Protein AF-A0A2W7ABC7-F1 (afdb_monomer)

Solvent-accessible surface area (backbone atoms only — not comparable to full-atom values): 18898 Å² total; per-residue (Å²): 132,84,86,50,67,70,42,69,47,94,87,41,34,32,31,62,40,78,74,48,69,61,89,60,32,37,36,26,38,24,32,32,66,91,74,76,40,72,28,29,39,36,32,62,70,48,78,88,37,53,78,48,50,56,57,18,50,60,49,36,52,61,34,86,45,89,26,33,50,41,53,74,50,75,50,76,56,92,93,45,55,38,40,33,28,57,53,72,94,45,45,30,42,37,70,57,43,56,64,31,30,63,37,42,52,50,33,60,35,45,54,52,47,26,47,48,22,47,25,49,25,50,25,49,73,56,76,40,58,43,76,66,55,46,47,78,36,27,37,34,28,67,61,90,36,50,74,43,52,27,40,47,74,51,33,54,42,69,50,56,66,55,80,32,69,86,37,82,75,37,42,50,84,78,60,86,48,68,60,57,40,71,41,32,38,27,55,30,58,54,39,36,59,32,38,85,77,47,52,67,47,38,44,36,21,10,53,25,27,46,41,42,21,43,47,53,50,43,49,54,43,36,64,36,71,50,9,47,60,40,54,73,36,90,75,56,72,78,56,77,81,48,70,64,42,80,77,29,78,91,47,27,68,61,33,49,56,51,48,53,52,32,53,47,28,65,45,88,54,57,85,74,26,59,51,36,58,51,45,22,54,56,40,67,71,50,95,53,66,86,68,64,46,44,62,31,33,26,73,41,65,43,92,87,62,61,32,36,34,31,34,35,88,87,66,50,66,30,34,33,46,54,75,33,44,41,66,63,82,78,49,73,73,34,42,31,40,28,22,79,41,91,50,80,99,40,31,34,38,47,55,34,31,43,45,49,128

Nearest PDB structures (foldseek):
  3r8m-assembly1_A  TM=7.197E-01  e=1.106E-14  Homo sapiens
  3lfn-assembly1_A  TM=7.054E-01  e=9.340E-15  Homo sapiens
  5dh3-assembly1_B  TM=7.749E-01  e=5.357E-13  Homo sapiens
  2iw9-assembly2_A  TM=6.958E-01  e=2.438E-13  Homo sapiens
  5tkd-assembly3_B  TM=7.807E-01  e=1.321E-11  Homo sapiens

Mean predicted aligned error: 5.6 Å

Radius of gyration: 21.62 Å; Cα contacts (8 Å, |Δi|>4): 744; chains: 1; bounding box: 52×48×58 Å

Sequence (357 aa):
MILKANDVIAGKYRISEFIGQGGMQQVYKSEHILLGKEVAIKTPINPSALKRFKSTAVASARVNHPNVAKTLDYCEIGNLSILVEELIAGPDLKQGLLAHAGALDPSLVAKILHHLAKGVAASHQADVVHRDLKPNNVMITGGYSVDEIKITDFGIAKLVEDEMSDAEDGDLSRSTSSTVIGAWPYMAPEMILKYRDAGKPADVWSLAAMAYELMSGNKPFGPGPTALAAVLRSPIPVPPRPAQLHCKPQFEPLGDELYNLICSCLLADPSARPTAAQLAKYCESLCYSVSSRFNGQCNYIHPRGAMGQITTVKGDRIFFNMDSVYGDRPVVGSSVCFSAFPGQPLPRAHPVLVLRP

pLDDT: mean 89.89, std 11.11, range [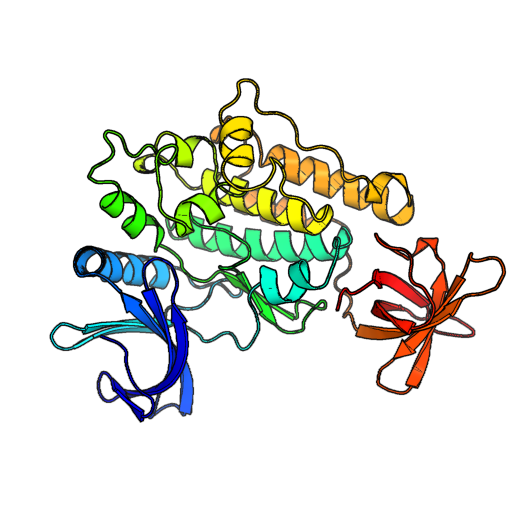46.38, 98.75]

Structure (mmCIF, N/CA/C/O backbone):
data_AF-A0A2W7ABC7-F1
#
_entry.id   AF-A0A2W7ABC7-F1
#
loop_
_atom_site.group_PDB
_atom_site.id
_atom_site.type_symbol
_atom_site.label_atom_id
_atom_site.label_alt_id
_atom_site.label_comp_id
_atom_site.label_asym_id
_atom_site.label_entity_id
_atom_site.label_seq_id
_atom_site.pdbx_PDB_ins_code
_atom_site.Cartn_x
_atom_site.Cartn_y
_atom_site.Cartn_z
_atom_site.occupancy
_atom_site.B_iso_or_equiv
_atom_site.auth_seq_id
_atom_site.auth_comp_id
_atom_site.auth_asym_id
_atom_site.auth_atom_id
_atom_site.pdbx_PDB_model_num
ATOM 1 N N . MET A 1 1 ? -1.162 5.996 28.969 1.00 67.31 1 MET A N 1
ATOM 2 C CA . MET A 1 1 ? -0.559 4.914 29.783 1.00 67.31 1 MET A CA 1
ATOM 3 C C . MET A 1 1 ? 0.065 3.934 28.811 1.00 67.31 1 MET A C 1
ATOM 5 O O . MET A 1 1 ? -0.637 3.555 27.890 1.00 67.31 1 MET A O 1
ATOM 9 N N . ILE A 1 2 ? 1.343 3.577 28.963 1.00 79.94 2 ILE A N 1
ATOM 10 C CA . ILE A 1 2 ? 2.000 2.600 28.077 1.00 79.94 2 ILE A CA 1
ATOM 11 C C . ILE A 1 2 ? 1.854 1.214 28.709 1.00 79.94 2 ILE A C 1
ATOM 13 O O . ILE A 1 2 ? 2.270 1.034 29.856 1.00 79.94 2 ILE A O 1
ATOM 17 N N . LEU A 1 3 ? 1.266 0.266 27.977 1.00 87.88 3 LEU A N 1
ATOM 18 C CA . LEU A 1 3 ? 1.184 -1.136 28.396 1.00 87.88 3 LEU A CA 1
ATOM 19 C C . LEU A 1 3 ? 2.568 -1.797 28.324 1.00 87.88 3 LEU A C 1
ATOM 21 O O . LEU A 1 3 ? 3.350 -1.513 27.413 1.00 87.88 3 LEU A O 1
ATOM 25 N N . LYS A 1 4 ? 2.884 -2.661 29.287 1.00 91.12 4 LYS A N 1
ATOM 26 C CA . LYS A 1 4 ? 4.180 -3.339 29.403 1.00 91.12 4 LYS A CA 1
ATOM 27 C C . LYS A 1 4 ? 4.080 -4.795 28.964 1.00 91.12 4 LYS A C 1
ATOM 29 O O . LYS A 1 4 ? 3.019 -5.409 29.023 1.00 91.12 4 LYS A O 1
ATOM 34 N N . ALA A 1 5 ? 5.212 -5.360 28.550 1.00 92.06 5 ALA A N 1
ATOM 35 C CA . ALA A 1 5 ? 5.304 -6.785 28.254 1.00 92.06 5 ALA A CA 1
ATOM 36 C C . ALA A 1 5 ? 4.838 -7.623 29.459 1.00 92.06 5 ALA A C 1
ATOM 38 O O . ALA A 1 5 ? 5.190 -7.326 30.601 1.00 92.06 5 ALA A O 1
ATOM 39 N N . ASN A 1 6 ? 4.078 -8.679 29.174 1.00 93.31 6 ASN A N 1
ATOM 40 C CA . ASN A 1 6 ? 3.383 -9.562 30.115 1.00 93.31 6 ASN A CA 1
ATOM 41 C C . ASN A 1 6 ? 2.154 -8.981 30.831 1.00 93.31 6 ASN A C 1
ATOM 43 O O . ASN A 1 6 ? 1.510 -9.728 31.571 1.00 93.31 6 ASN A O 1
ATOM 47 N N . ASP A 1 7 ? 1.763 -7.725 30.582 1.00 93.50 7 ASP A N 1
ATOM 48 C CA . ASP A 1 7 ? 0.463 -7.230 31.046 1.00 93.50 7 ASP A CA 1
ATOM 49 C C . ASP A 1 7 ? -0.659 -8.089 30.443 1.00 93.50 7 ASP A C 1
ATOM 51 O O . ASP A 1 7 ? -0.651 -8.395 29.245 1.00 93.50 7 ASP A O 1
ATOM 55 N N . VAL A 1 8 ? -1.632 -8.484 31.271 1.00 93.44 8 VAL A N 1
ATOM 56 C CA . VAL A 1 8 ? -2.802 -9.256 30.832 1.00 93.44 8 VAL A CA 1
ATOM 57 C C . VAL A 1 8 ? -4.033 -8.361 30.819 1.00 93.44 8 VAL A C 1
ATOM 59 O O . VAL A 1 8 ? -4.488 -7.875 31.853 1.00 93.44 8 VAL A O 1
ATOM 62 N N . ILE A 1 9 ? -4.597 -8.178 29.632 1.00 91.38 9 ILE A N 1
ATOM 63 C CA . ILE A 1 9 ? -5.708 -7.276 29.348 1.00 91.38 9 ILE A CA 1
ATOM 64 C C . ILE A 1 9 ? -6.978 -8.100 29.094 1.00 91.38 9 ILE A C 1
ATOM 66 O O . ILE A 1 9 ? -6.947 -9.131 28.414 1.00 91.38 9 ILE A O 1
ATOM 70 N N . ALA A 1 10 ? -8.099 -7.681 29.693 1.00 88.81 10 ALA A N 1
ATOM 71 C CA . ALA A 1 10 ? -9.394 -8.383 29.672 1.00 88.81 10 ALA A CA 1
ATOM 72 C C . ALA A 1 10 ? -9.329 -9.866 30.106 1.00 88.81 10 ALA A C 1
ATOM 74 O O . ALA A 1 10 ? -10.207 -10.650 29.752 1.00 88.81 10 ALA A O 1
ATOM 75 N N . GLY A 1 11 ? -8.276 -10.280 30.823 1.00 90.81 11 GLY A N 1
ATOM 76 C CA . GLY A 1 11 ? -8.034 -11.686 31.174 1.00 90.81 11 GLY A CA 1
ATOM 77 C C . GLY A 1 11 ? -7.750 -12.610 29.979 1.00 90.81 11 GLY A C 1
ATOM 78 O O . GLY A 1 11 ? -7.688 -13.822 30.163 1.00 90.81 11 GLY A O 1
ATOM 79 N N . LYS A 1 12 ? -7.599 -12.070 28.762 1.00 94.56 12 LYS A N 1
ATOM 80 C CA . LYS A 1 12 ? -7.506 -12.849 27.513 1.00 94.56 12 LYS A CA 1
ATOM 81 C C . LYS A 1 12 ? -6.269 -12.536 26.688 1.00 94.56 12 LYS A C 1
ATOM 83 O O . LYS A 1 12 ? -5.803 -13.415 25.972 1.00 94.56 12 LYS A O 1
ATOM 88 N N . TYR A 1 13 ? -5.749 -11.315 26.776 1.00 96.31 13 TYR A N 1
ATOM 89 C CA . TYR A 1 13 ? -4.685 -10.843 25.900 1.00 96.31 13 TYR A CA 1
ATOM 90 C 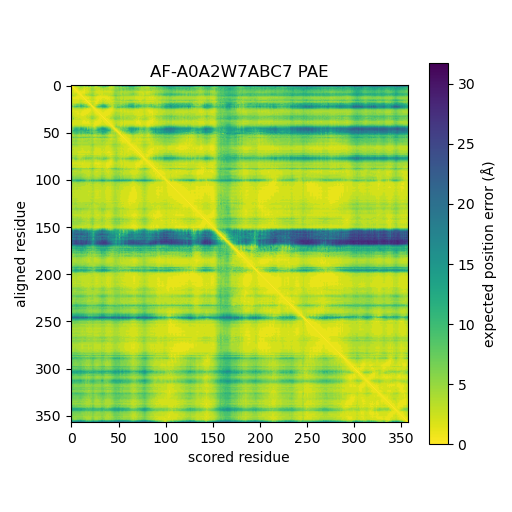C . TYR A 1 13 ? -3.429 -10.531 26.697 1.00 96.31 13 TYR A C 1
ATOM 92 O O . TYR A 1 13 ? -3.469 -9.689 27.588 1.00 96.31 13 TYR A O 1
ATOM 100 N N . ARG A 1 14 ? -2.318 -11.190 26.377 1.00 96.88 14 ARG A N 1
ATOM 101 C CA . ARG A 1 14 ? -1.010 -10.899 26.969 1.00 96.88 14 ARG A CA 1
ATOM 102 C C . ARG A 1 14 ? -0.224 -9.992 26.033 1.00 96.88 14 ARG A C 1
ATOM 104 O O . ARG A 1 14 ? -0.028 -10.352 24.875 1.00 96.88 14 ARG A O 1
ATOM 111 N N . ILE A 1 15 ? 0.246 -8.849 26.524 1.00 97.00 15 ILE A N 1
ATOM 112 C CA . ILE A 1 15 ? 1.119 -7.963 25.747 1.00 97.00 15 ILE A CA 1
ATOM 113 C C . ILE A 1 15 ? 2.479 -8.635 25.560 1.00 97.00 15 ILE A C 1
ATOM 115 O O . ILE A 1 15 ? 3.131 -9.007 26.536 1.00 97.00 15 ILE A O 1
ATOM 119 N N . SER A 1 16 ? 2.914 -8.774 24.311 1.00 96.00 16 SER A N 1
ATOM 120 C CA . SER A 1 16 ? 4.228 -9.319 23.963 1.00 96.00 16 SER A CA 1
ATOM 121 C C . SER A 1 16 ? 5.257 -8.195 23.882 1.00 96.00 16 SER A C 1
ATOM 123 O O . SER A 1 16 ? 6.251 -8.206 24.602 1.00 96.00 16 SER A O 1
ATOM 125 N N . GLU A 1 17 ? 4.991 -7.191 23.047 1.00 94.62 17 GLU A N 1
ATOM 126 C CA . GLU A 1 17 ? 5.884 -6.054 22.824 1.00 94.62 17 GLU A CA 1
ATOM 127 C C . GLU A 1 17 ? 5.123 -4.838 22.284 1.00 94.62 17 GLU A C 1
ATOM 129 O O . GLU A 1 17 ? 4.014 -4.942 21.754 1.00 94.62 17 GLU A O 1
ATOM 134 N N . PHE A 1 18 ? 5.734 -3.666 22.421 1.00 93.44 18 PHE A N 1
ATOM 135 C CA . PHE A 1 18 ? 5.258 -2.435 21.804 1.00 93.44 18 PHE A CA 1
ATOM 136 C C . PHE A 1 18 ? 5.766 -2.357 20.360 1.00 93.44 18 PHE A C 1
ATOM 138 O O . PHE A 1 18 ? 6.972 -2.406 20.139 1.00 93.44 18 PHE A O 1
ATOM 145 N N . ILE A 1 19 ? 4.856 -2.223 19.391 1.00 88.75 19 ILE A N 1
ATOM 146 C CA . ILE A 1 19 ? 5.198 -2.127 17.961 1.00 88.75 19 ILE A CA 1
ATOM 147 C C . ILE A 1 19 ? 5.498 -0.675 17.591 1.00 88.75 19 ILE A C 1
ATOM 149 O O . ILE A 1 19 ? 6.453 -0.389 16.872 1.00 88.75 19 ILE A O 1
ATOM 153 N N . GLY A 1 20 ? 4.672 0.259 18.061 1.00 84.00 20 GLY A N 1
ATOM 154 C CA . GLY A 1 20 ? 4.830 1.657 17.696 1.00 84.00 20 GLY A CA 1
ATOM 155 C C . GLY A 1 20 ? 3.683 2.546 18.146 1.00 84.00 20 GLY A C 1
ATOM 156 O O . GLY A 1 20 ? 2.655 2.095 18.648 1.00 84.00 20 GLY A O 1
ATOM 157 N N . GLN A 1 21 ? 3.875 3.845 17.951 1.00 80.88 21 GLN A N 1
ATOM 158 C CA . GLN A 1 21 ? 2.891 4.877 18.244 1.00 80.88 21 GLN A CA 1
ATOM 159 C C . GLN A 1 21 ? 2.622 5.673 16.968 1.00 80.88 21 GLN A C 1
ATOM 161 O O . GLN A 1 21 ? 3.531 6.276 16.402 1.00 80.88 21 GLN A O 1
ATOM 166 N N . GLY A 1 22 ? 1.368 5.660 16.521 1.00 70.00 22 GLY A N 1
ATOM 167 C CA . GLY A 1 22 ? 0.875 6.579 15.500 1.00 70.00 22 GLY A CA 1
ATOM 168 C C . GLY A 1 22 ? 0.457 7.915 16.117 1.00 70.00 22 GLY A C 1
ATOM 169 O O . GLY A 1 22 ? 0.590 8.125 17.321 1.00 70.00 22 GLY A O 1
ATOM 170 N N . GLY A 1 23 ? -0.114 8.811 15.310 1.00 64.06 23 GLY A N 1
ATOM 171 C CA . GLY A 1 23 ? -0.579 10.117 15.796 1.00 64.06 23 GLY A CA 1
ATOM 172 C C . GLY A 1 23 ? -1.623 10.042 16.916 1.00 64.06 23 GLY A C 1
ATOM 173 O O . GLY A 1 23 ? -1.659 10.917 17.769 1.00 64.06 23 GLY A O 1
ATOM 174 N N . MET A 1 24 ? -2.447 8.986 16.939 1.00 70.00 24 MET A N 1
ATOM 175 C CA . MET A 1 24 ? -3.639 8.907 17.804 1.00 70.00 24 MET A CA 1
ATOM 176 C C . MET A 1 24 ? -3.711 7.654 18.675 1.00 70.00 24 MET A C 1
ATOM 178 O O . MET A 1 24 ? -4.540 7.573 19.584 1.00 70.00 24 MET A O 1
ATOM 182 N N . GLN A 1 25 ? -2.854 6.672 18.408 1.00 81.19 25 GLN A N 1
ATOM 183 C CA . GLN A 1 25 ? -2.917 5.370 19.054 1.00 81.19 25 GLN A CA 1
ATOM 184 C C . GLN A 1 25 ? -1.537 4.755 19.249 1.00 81.19 25 GLN A C 1
ATOM 186 O O . GLN A 1 25 ? -0.603 5.003 18.485 1.00 81.19 25 GLN A O 1
ATOM 191 N N . GLN A 1 26 ? -1.452 3.902 20.255 1.00 88.62 26 GLN A N 1
ATOM 192 C CA . GLN A 1 26 ? -0.332 3.004 20.489 1.00 88.62 26 GLN A CA 1
ATOM 193 C C . GLN A 1 26 ? -0.718 1.607 20.016 1.00 88.62 26 GLN A C 1
ATOM 195 O O . GLN A 1 26 ? -1.867 1.201 20.182 1.00 88.62 26 GLN A O 1
ATOM 200 N N . VAL A 1 27 ? 0.231 0.902 19.407 1.00 91.06 27 VAL A N 1
ATOM 201 C CA . VAL A 1 27 ? 0.045 -0.430 18.834 1.00 91.06 27 VAL A CA 1
ATOM 202 C C . VAL A 1 27 ? 0.983 -1.405 19.531 1.00 91.06 27 VAL A C 1
ATOM 204 O O . VAL A 1 27 ? 2.185 -1.161 19.658 1.00 91.06 27 VAL A O 1
ATOM 207 N N . TYR A 1 28 ? 0.425 -2.527 19.961 1.00 94.50 28 TYR A N 1
ATOM 208 C CA . TYR A 1 28 ? 1.117 -3.581 20.681 1.00 94.50 28 TYR A CA 1
ATOM 209 C C . TYR A 1 28 ? 0.924 -4.908 19.963 1.00 94.50 28 TYR A C 1
ATOM 211 O O . TYR A 1 28 ? -0.182 -5.235 19.530 1.00 94.50 28 TYR A O 1
ATOM 219 N N . LYS A 1 29 ? 1.993 -5.697 19.894 1.00 95.94 29 LYS A N 1
ATOM 220 C CA . LYS A 1 29 ? 1.902 -7.116 19.578 1.00 95.94 29 LYS A CA 1
ATOM 221 C C . LYS A 1 29 ? 1.418 -7.835 20.826 1.00 95.94 29 LYS A C 1
ATOM 223 O O . LYS A 1 29 ? 1.886 -7.554 21.934 1.00 95.94 29 LYS A O 1
ATOM 228 N N . SER A 1 30 ? 0.455 -8.728 20.685 1.00 96.94 30 SER A N 1
ATOM 229 C CA . SER A 1 30 ? -0.127 -9.436 21.822 1.00 96.94 30 SER A CA 1
ATOM 230 C C . SER A 1 30 ? -0.547 -10.844 21.440 1.00 96.94 30 SER A C 1
ATOM 232 O O . SER A 1 30 ? -0.715 -11.160 20.268 1.00 96.94 30 SER A O 1
ATOM 234 N N . GLU A 1 31 ? -0.744 -11.691 22.439 1.00 97.19 31 GLU A N 1
ATOM 235 C CA . GLU A 1 31 ? -1.197 -13.067 22.278 1.00 97.19 31 GLU A CA 1
ATOM 236 C C . GLU A 1 31 ? -2.569 -13.234 22.934 1.00 97.19 31 GLU A C 1
ATOM 238 O O . GLU A 1 31 ? -2.751 -12.897 24.107 1.00 97.19 31 GLU A O 1
ATOM 2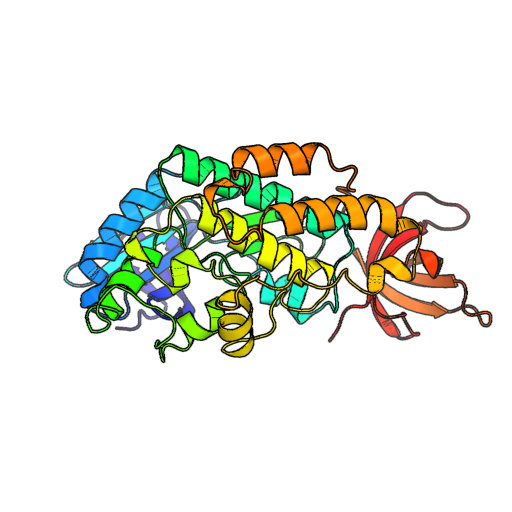43 N N . HIS A 1 32 ? -3.538 -13.792 22.208 1.00 97.12 32 HIS A N 1
ATOM 244 C CA . HIS A 1 32 ? -4.767 -14.286 22.819 1.00 97.12 32 HIS A CA 1
ATOM 245 C C . HIS A 1 32 ? -4.471 -15.604 23.554 1.00 97.12 32 HIS A C 1
ATOM 247 O O . HIS A 1 32 ? -4.420 -16.667 22.937 1.00 97.12 32 HIS A O 1
ATOM 253 N N . ILE A 1 33 ? -4.359 -15.550 24.883 1.00 96.31 33 ILE A N 1
ATOM 254 C CA . ILE A 1 33 ? -3.832 -16.612 25.760 1.00 96.31 33 ILE A CA 1
ATOM 255 C C . ILE A 1 33 ? -4.541 -17.959 25.554 1.00 96.31 33 ILE A C 1
ATOM 257 O O . ILE A 1 33 ? -3.891 -18.996 25.524 1.00 96.31 33 ILE A O 1
ATOM 261 N N . LEU A 1 34 ? -5.871 -17.961 25.393 1.00 94.44 34 LEU A N 1
ATOM 262 C CA . LEU A 1 34 ? -6.632 -19.211 25.219 1.00 94.44 34 LEU A CA 1
ATOM 263 C C . LEU A 1 34 ? -6.513 -19.821 23.815 1.00 94.44 34 LEU A C 1
ATOM 265 O O . LEU A 1 34 ? -6.716 -21.018 23.658 1.00 94.44 34 LEU A O 1
ATOM 269 N N . LEU A 1 35 ? -6.248 -18.999 22.795 1.00 94.69 35 LEU A N 1
ATOM 270 C CA . LEU A 1 35 ? -6.211 -19.432 21.395 1.00 94.69 35 LEU A CA 1
ATOM 271 C C . LEU A 1 35 ? -4.775 -19.614 20.888 1.00 94.69 35 LEU A C 1
ATOM 273 O O . LEU A 1 35 ? -4.593 -20.147 19.799 1.00 94.69 35 LEU A O 1
ATOM 277 N N . GLY A 1 36 ? -3.773 -19.129 21.631 1.00 93.69 36 GLY A N 1
ATOM 278 C CA . GLY A 1 36 ? -2.374 -19.101 21.201 1.00 93.69 36 GLY A CA 1
ATOM 279 C C . GLY A 1 36 ? -2.149 -18.284 19.924 1.00 93.69 36 GLY A C 1
ATOM 280 O O . GLY A 1 36 ? -1.221 -18.565 19.172 1.00 93.69 36 GLY A O 1
ATOM 281 N N . LYS A 1 37 ? -3.033 -17.320 19.622 1.00 94.94 37 LYS A N 1
ATOM 282 C CA . LYS A 1 37 ? -2.997 -16.541 18.376 1.00 94.94 37 LYS A CA 1
ATOM 283 C C . LYS A 1 37 ? -2.438 -15.144 18.621 1.00 94.94 37 LYS A C 1
ATOM 285 O O . LYS A 1 37 ? -2.914 -14.442 19.513 1.00 94.94 37 LYS A O 1
ATOM 290 N N . GLU A 1 38 ? -1.497 -14.721 17.782 1.00 96.75 38 GLU A N 1
ATOM 291 C CA . GLU A 1 38 ? -0.998 -13.345 17.782 1.00 96.75 38 GLU A CA 1
ATOM 292 C C . GLU A 1 38 ? -2.044 -12.360 17.227 1.00 96.75 38 GLU A C 1
ATOM 294 O O . GLU A 1 38 ? -2.742 -12.635 16.246 1.00 96.75 38 GLU A O 1
ATOM 299 N N . VAL A 1 39 ? -2.153 -11.202 17.876 1.00 96.50 39 VAL A N 1
ATOM 300 C CA . VAL A 1 39 ? -3.084 -10.111 17.565 1.00 96.50 39 VAL A CA 1
ATOM 301 C C . VAL A 1 39 ? -2.398 -8.757 17.747 1.00 96.50 39 VAL A C 1
ATOM 303 O O . VAL A 1 39 ? -1.408 -8.637 18.473 1.00 96.50 39 VAL A O 1
ATOM 306 N N . ALA A 1 40 ? -2.936 -7.732 17.093 1.00 94.81 40 ALA A N 1
ATOM 307 C CA . ALA A 1 40 ? -2.553 -6.349 17.326 1.00 94.81 40 ALA A CA 1
ATOM 308 C C . ALA A 1 40 ? -3.543 -5.710 18.307 1.00 94.81 40 ALA A C 1
ATOM 310 O O . ALA A 1 40 ? -4.749 -5.719 18.061 1.00 94.81 40 ALA A O 1
ATOM 311 N N . ILE A 1 41 ? -3.046 -5.143 19.407 1.00 93.75 41 ILE A N 1
ATOM 312 C CA . ILE A 1 41 ? -3.840 -4.320 20.324 1.00 93.75 41 ILE A CA 1
ATOM 313 C C . ILE A 1 41 ? -3.539 -2.852 20.062 1.00 93.75 41 ILE A C 1
ATOM 315 O O . ILE A 1 41 ? -2.387 -2.428 20.118 1.00 93.75 41 ILE A O 1
ATOM 319 N N . LYS A 1 42 ? -4.591 -2.072 19.821 1.00 90.69 42 LYS A N 1
ATOM 320 C CA . LYS A 1 42 ? -4.533 -0.621 19.652 1.00 90.69 42 LYS A CA 1
ATOM 321 C C . LYS A 1 42 ? -5.188 0.070 20.836 1.00 90.69 42 LYS A C 1
ATOM 323 O O . LYS A 1 42 ? -6.276 -0.324 21.257 1.00 90.69 42 LYS A O 1
ATOM 328 N N . THR A 1 43 ? -4.546 1.113 21.353 1.00 88.62 43 THR A N 1
ATOM 329 C CA . THR A 1 43 ? -5.059 1.914 22.474 1.00 88.62 43 THR A CA 1
ATOM 330 C C . THR A 1 43 ? -5.004 3.405 22.141 1.00 88.62 43 THR A C 1
ATOM 332 O O . THR A 1 43 ? -3.983 3.852 21.614 1.00 88.62 43 THR A O 1
ATOM 335 N N . PRO A 1 44 ? -6.035 4.205 22.461 1.00 83.69 44 PRO A N 1
ATOM 336 C CA . PRO A 1 44 ? -6.018 5.642 22.204 1.00 83.69 44 PRO A CA 1
ATOM 337 C C . PRO A 1 44 ? -4.998 6.352 23.104 1.00 83.69 44 PRO A C 1
ATOM 339 O O . PRO A 1 44 ? -4.816 5.979 24.263 1.00 83.69 44 PRO A O 1
ATOM 342 N N . ILE A 1 45 ? -4.347 7.397 22.585 1.00 77.25 45 ILE A N 1
ATOM 343 C CA . ILE A 1 45 ? -3.361 8.183 23.352 1.00 77.25 45 ILE A CA 1
ATOM 344 C C . ILE A 1 45 ? -4.053 9.194 24.282 1.00 77.25 45 ILE A C 1
ATOM 346 O O . ILE A 1 45 ? -3.614 9.374 25.418 1.00 77.25 45 ILE A O 1
ATOM 350 N N . ASN A 1 46 ? -5.153 9.812 23.827 1.00 70.94 46 ASN A N 1
ATOM 351 C CA . ASN A 1 46 ? -5.818 10.926 24.513 1.00 70.94 46 ASN A CA 1
ATOM 352 C C . ASN A 1 46 ? -7.291 10.625 24.866 1.00 70.94 46 ASN A C 1
ATOM 354 O O . ASN A 1 46 ? -7.971 9.926 24.113 1.00 70.94 46 ASN A O 1
ATOM 358 N N . PRO A 1 47 ? -7.842 11.200 25.956 1.00 65.38 47 PRO A N 1
ATOM 359 C CA . PRO A 1 47 ? -9.240 10.994 26.348 1.00 65.38 47 PRO A CA 1
ATOM 360 C C . PRO A 1 47 ? -10.274 11.449 25.307 1.00 65.38 47 PRO A C 1
ATOM 362 O O . PRO A 1 47 ? -11.325 10.822 25.172 1.00 65.38 47 PRO A O 1
ATOM 365 N N . SER A 1 48 ? -9.969 12.493 24.528 1.00 62.75 48 SER A N 1
ATOM 366 C CA . SER A 1 48 ? -10.810 12.974 23.418 1.00 62.75 48 SER A CA 1
ATOM 367 C C . SER A 1 48 ? -11.035 11.908 22.336 1.00 62.75 48 SER A C 1
ATOM 369 O O . SER A 1 48 ? -12.061 11.922 21.651 1.00 62.75 48 SER A O 1
ATOM 371 N N . ALA A 1 49 ? -10.128 10.930 22.229 1.00 64.56 49 ALA A N 1
ATOM 372 C CA . ALA A 1 49 ? -10.218 9.836 21.273 1.00 64.56 49 ALA A CA 1
ATOM 373 C C . ALA A 1 49 ? -11.143 8.686 21.727 1.00 64.56 49 ALA A C 1
ATOM 375 O O . ALA A 1 49 ? -11.628 7.929 20.887 1.00 64.56 49 ALA A O 1
ATOM 376 N N . LEU A 1 50 ? -11.457 8.556 23.024 1.00 68.25 50 LEU A N 1
ATOM 377 C CA . LEU A 1 50 ? -12.150 7.383 23.592 1.00 68.25 50 LEU A CA 1
ATOM 378 C C . LEU A 1 50 ? -13.540 7.125 22.986 1.00 68.25 50 LEU A C 1
ATOM 380 O O . LEU A 1 50 ? -13.816 6.026 22.503 1.00 68.25 50 LEU A O 1
ATOM 384 N N . LYS A 1 51 ? -14.419 8.139 22.968 1.00 65.38 51 LYS A N 1
ATOM 385 C CA . LYS A 1 51 ? -15.820 7.995 22.507 1.00 65.38 51 LYS A CA 1
ATOM 386 C C . LYS A 1 51 ? -15.909 7.537 21.046 1.00 65.38 51 LYS A C 1
ATOM 388 O O . LYS A 1 51 ? -16.833 6.826 20.647 1.00 65.38 51 LYS A O 1
ATOM 393 N N . ARG A 1 52 ? -14.931 7.944 20.242 1.00 67.38 52 ARG A N 1
ATOM 394 C CA . ARG A 1 52 ? -14.861 7.653 18.810 1.00 67.38 52 ARG A CA 1
ATOM 395 C C . ARG A 1 52 ? -14.109 6.368 18.519 1.00 67.38 52 ARG A C 1
ATOM 397 O O . ARG A 1 52 ? -14.514 5.676 17.599 1.00 67.38 52 ARG A O 1
ATOM 404 N N . PHE A 1 53 ? -13.152 5.979 19.358 1.00 76.94 53 PHE A N 1
ATOM 405 C CA . PHE A 1 53 ? -12.462 4.694 19.259 1.00 76.94 53 PHE A CA 1
ATOM 406 C C . PHE A 1 53 ? -13.446 3.511 19.228 1.00 76.94 53 PHE A C 1
ATOM 408 O O . PHE A 1 53 ? -13.322 2.620 18.392 1.00 76.94 53 PHE A O 1
ATOM 415 N N . LYS A 1 54 ? -14.511 3.565 20.043 1.00 81.81 54 LYS A N 1
ATOM 416 C CA . LYS A 1 54 ? -15.625 2.600 19.992 1.00 81.81 54 LYS A CA 1
ATOM 417 C C . LYS A 1 54 ? -16.392 2.634 18.671 1.00 81.81 54 LYS A C 1
ATOM 419 O O . LYS A 1 54 ? -16.667 1.598 18.077 1.00 81.81 54 LYS A O 1
ATOM 424 N N . SER A 1 55 ? -16.747 3.830 18.204 1.00 77.81 55 SER A N 1
ATOM 425 C CA . SER A 1 55 ? -17.489 4.008 16.946 1.00 77.81 55 SER A CA 1
ATOM 426 C C . SER A 1 55 ? -16.680 3.525 15.738 1.00 77.81 55 SER A C 1
ATOM 428 O O . SER A 1 55 ? -17.242 2.950 14.808 1.00 77.81 55 SER A O 1
ATOM 430 N N . THR A 1 56 ? -15.364 3.736 15.775 1.00 74.75 56 THR A N 1
ATOM 431 C CA . THR A 1 56 ? -14.388 3.242 14.807 1.00 74.75 56 THR A CA 1
ATOM 432 C C . THR A 1 56 ? -14.333 1.721 14.824 1.00 74.75 56 THR A C 1
ATOM 434 O O . THR A 1 56 ? -14.547 1.114 13.783 1.00 74.75 56 THR A O 1
ATOM 437 N N . ALA A 1 57 ? -14.171 1.102 15.997 1.00 83.94 57 ALA A N 1
ATOM 438 C CA . ALA A 1 57 ? -14.183 -0.353 16.138 1.00 83.94 57 ALA A CA 1
ATOM 439 C C . ALA A 1 57 ? -15.464 -0.986 15.566 1.00 83.94 57 ALA A C 1
ATOM 441 O O . ALA A 1 57 ? -15.401 -1.941 14.796 1.00 83.94 57 ALA A O 1
ATOM 442 N N . VAL A 1 58 ? -16.631 -0.409 15.880 1.00 85.06 58 VAL A N 1
ATOM 443 C CA . VAL A 1 58 ? -17.930 -0.874 15.365 1.00 85.06 58 VAL A CA 1
ATOM 444 C C . VAL A 1 58 ? -18.026 -0.733 13.846 1.00 85.06 58 VAL A C 1
ATOM 446 O O . VAL A 1 58 ? -18.599 -1.599 13.190 1.00 85.06 58 VAL A O 1
ATOM 449 N N . ALA A 1 59 ? -17.497 0.351 13.273 1.00 84.12 59 ALA A N 1
ATOM 450 C CA . ALA A 1 59 ? -17.481 0.534 11.827 1.00 84.12 59 ALA A CA 1
ATOM 451 C C . ALA A 1 59 ? -16.567 -0.494 11.148 1.00 84.12 59 ALA A C 1
ATOM 453 O O . ALA A 1 59 ? -17.019 -1.203 10.252 1.00 84.12 59 ALA A O 1
ATOM 454 N N . SER A 1 60 ? -15.325 -0.623 11.613 1.00 85.94 60 SER A N 1
ATOM 455 C CA . SER A 1 60 ? -14.324 -1.535 11.051 1.00 85.94 60 SER A CA 1
ATOM 456 C C . SER A 1 60 ? -14.746 -3.003 11.153 1.00 85.94 60 SER A C 1
ATOM 458 O O . SER A 1 60 ? -14.556 -3.757 10.204 1.00 85.94 60 SER A O 1
ATOM 460 N N . ALA A 1 61 ? -15.447 -3.390 12.224 1.00 89.69 61 ALA A N 1
ATOM 461 C CA . ALA A 1 61 ? -15.999 -4.737 12.388 1.00 89.69 61 ALA A CA 1
ATOM 462 C C . ALA A 1 61 ? -17.046 -5.135 11.328 1.00 89.69 61 ALA A C 1
ATOM 464 O O . ALA A 1 61 ? -17.291 -6.325 11.136 1.00 89.69 61 ALA A O 1
ATOM 465 N N . ARG A 1 62 ? -17.661 -4.175 10.616 1.00 89.94 62 ARG A N 1
ATOM 466 C CA . ARG A 1 62 ? -18.581 -4.476 9.500 1.00 89.94 62 ARG A CA 1
ATOM 467 C C . ARG A 1 62 ? -17.854 -4.899 8.225 1.00 89.94 62 ARG A C 1
ATOM 469 O O . ARG A 1 62 ? -18.487 -5.436 7.319 1.00 89.94 62 ARG A O 1
ATOM 476 N N . VAL A 1 63 ? -16.552 -4.639 8.131 1.00 91.94 63 VAL A N 1
ATOM 477 C CA . VAL A 1 63 ? -15.764 -4.912 6.932 1.00 91.94 63 VAL A CA 1
ATOM 478 C C . VAL A 1 63 ? -15.094 -6.272 7.076 1.00 91.94 63 VAL A C 1
ATOM 480 O O . VAL A 1 63 ? -14.205 -6.465 7.898 1.00 91.94 63 VAL A O 1
ATOM 483 N N . ASN A 1 64 ? -15.497 -7.227 6.240 1.00 91.50 64 ASN A N 1
ATOM 484 C CA . ASN A 1 64 ? -14.847 -8.529 6.155 1.00 91.50 64 ASN A CA 1
ATOM 485 C C . ASN A 1 64 ? -14.370 -8.766 4.724 1.00 91.50 64 ASN A C 1
ATOM 487 O O . ASN A 1 64 ? -15.167 -9.054 3.832 1.00 91.50 64 ASN A O 1
ATOM 491 N N . HIS A 1 65 ? -13.065 -8.635 4.503 1.00 97.19 65 HIS A N 1
ATOM 492 C CA . HIS A 1 65 ? -12.463 -8.831 3.192 1.00 97.19 65 HIS A CA 1
ATOM 493 C C . HIS A 1 65 ? -11.009 -9.306 3.333 1.00 97.19 65 HIS A C 1
ATOM 495 O O . HIS A 1 65 ? -10.317 -8.842 4.238 1.00 97.19 65 HIS A O 1
ATOM 501 N N . PRO A 1 66 ? -10.491 -10.177 2.444 1.00 96.81 66 PRO A N 1
ATOM 502 C CA . PRO A 1 66 ? -9.098 -10.625 2.501 1.00 96.81 66 PRO A CA 1
ATOM 503 C C . PRO A 1 66 ? -8.070 -9.489 2.488 1.00 96.81 66 PRO A C 1
ATOM 505 O O . PRO A 1 66 ? -7.032 -9.627 3.115 1.00 96.81 66 PRO A O 1
ATOM 508 N N . ASN A 1 67 ? -8.368 -8.361 1.834 1.00 97.75 67 ASN A N 1
ATOM 509 C CA . ASN A 1 67 ? -7.478 -7.190 1.769 1.00 97.75 67 ASN A CA 1
ATOM 510 C C . ASN A 1 67 ? -7.709 -6.128 2.858 1.00 97.75 67 ASN A C 1
ATOM 512 O O . ASN A 1 67 ? -7.205 -5.013 2.745 1.00 97.75 67 ASN A O 1
ATOM 516 N N . VAL A 1 68 ? -8.472 -6.450 3.902 1.00 96.19 68 VAL A N 1
ATOM 517 C CA . VAL A 1 68 ? -8.720 -5.578 5.057 1.00 96.19 68 VAL A CA 1
ATOM 518 C C . VAL A 1 68 ? -8.370 -6.350 6.325 1.00 96.19 68 VAL A C 1
ATOM 520 O O . VAL A 1 68 ? -8.732 -7.521 6.458 1.00 96.19 68 VAL A O 1
ATOM 523 N N . ALA A 1 69 ? -7.628 -5.720 7.234 1.00 94.75 69 ALA A N 1
ATOM 524 C CA . ALA A 1 69 ? -7.327 -6.305 8.533 1.00 94.75 69 ALA A CA 1
ATOM 525 C C . ALA A 1 69 ? -8.622 -6.511 9.320 1.00 94.75 69 ALA A C 1
ATOM 527 O O . ALA A 1 69 ? -9.445 -5.603 9.442 1.00 94.75 69 ALA A O 1
ATOM 528 N N . LYS A 1 70 ? -8.821 -7.722 9.841 1.00 93.75 70 LYS A N 1
ATOM 529 C CA . LYS A 1 70 ? -10.046 -8.042 10.577 1.00 93.75 70 LYS A CA 1
ATOM 530 C C . LYS A 1 70 ? -10.029 -7.389 11.953 1.00 93.75 70 LYS A C 1
ATOM 532 O O . LYS A 1 70 ? -9.114 -7.635 12.735 1.00 93.75 70 LYS A O 1
ATOM 537 N N . THR A 1 71 ? -11.086 -6.656 12.284 1.00 93.12 71 THR A N 1
ATOM 538 C CA . THR A 1 71 ? -11.393 -6.307 13.674 1.00 93.12 71 THR A CA 1
ATOM 539 C C . THR A 1 71 ? -11.914 -7.547 14.398 1.00 93.12 71 THR A C 1
ATOM 541 O O . THR A 1 71 ? -12.870 -8.177 13.949 1.00 93.12 71 THR A O 1
ATOM 544 N N . LEU A 1 72 ? -11.258 -7.922 15.494 1.00 92.88 72 LEU A N 1
ATOM 545 C CA . LEU A 1 72 ? -11.528 -9.151 16.241 1.00 92.88 72 LEU A CA 1
ATOM 546 C C . LEU A 1 72 ? -12.337 -8.892 17.509 1.00 92.88 72 LEU A C 1
ATOM 548 O O . LEU A 1 72 ? -13.207 -9.690 17.847 1.00 92.88 72 LEU A O 1
ATOM 552 N N . ASP A 1 73 ? -12.033 -7.807 18.218 1.00 92.06 73 ASP A N 1
ATOM 553 C CA . ASP A 1 73 ? -12.643 -7.509 19.513 1.00 92.06 73 ASP A CA 1
ATOM 554 C C . ASP A 1 73 ? -12.520 -6.015 19.848 1.00 92.06 73 ASP A C 1
ATOM 556 O O . ASP A 1 73 ? -11.672 -5.297 19.308 1.00 92.06 73 ASP A O 1
ATOM 560 N N . TYR A 1 74 ? -13.351 -5.558 20.777 1.00 91.12 74 TYR A N 1
ATOM 561 C CA . TYR A 1 74 ? -13.247 -4.248 21.403 1.00 91.12 74 TYR A CA 1
ATOM 562 C C . TYR A 1 74 ? -13.578 -4.382 22.886 1.00 91.12 74 TYR A C 1
ATOM 564 O O . TYR A 1 74 ? -14.655 -4.860 23.246 1.00 91.12 74 TYR A O 1
ATOM 572 N N . CYS A 1 75 ? -12.672 -3.939 23.756 1.00 89.19 75 CYS A N 1
ATOM 573 C CA . CYS A 1 75 ? -12.863 -4.048 25.201 1.00 89.19 75 CYS A CA 1
ATOM 574 C C . CYS A 1 75 ? -12.677 -2.699 25.899 1.00 89.19 75 CYS A C 1
ATOM 576 O O . CYS A 1 75 ? -11.784 -1.924 25.562 1.00 89.19 75 CYS A O 1
ATOM 578 N N . GLU A 1 76 ? -13.489 -2.460 26.926 1.00 88.69 76 GLU A N 1
ATOM 579 C CA . GLU A 1 76 ? -13.349 -1.352 27.874 1.00 88.69 76 GLU A CA 1
ATOM 580 C C . GLU A 1 76 ? -13.048 -1.951 29.259 1.00 88.69 76 GLU A C 1
ATOM 582 O O . GLU A 1 76 ? -13.813 -2.772 29.763 1.00 88.69 76 GLU A O 1
ATOM 587 N N . ILE A 1 77 ? -11.910 -1.591 29.861 1.00 84.94 77 ILE A N 1
ATOM 588 C CA . ILE A 1 77 ? -11.451 -2.097 31.163 1.00 84.94 77 ILE A CA 1
ATOM 589 C C . ILE A 1 77 ? -11.083 -0.900 32.036 1.00 84.94 77 ILE A C 1
ATOM 591 O O . ILE A 1 77 ? -10.020 -0.294 31.876 1.00 84.94 77 ILE A O 1
ATOM 595 N N . GLY A 1 78 ? -11.972 -0.534 32.959 1.00 83.88 78 GLY A N 1
ATOM 596 C CA . GLY A 1 78 ? -11.843 0.725 33.692 1.00 83.88 78 GLY A CA 1
ATOM 597 C C . GLY A 1 78 ? -11.810 1.901 32.712 1.00 83.88 78 GLY A C 1
ATOM 598 O O . GLY A 1 78 ? -12.764 2.112 31.974 1.00 83.88 78 GLY A O 1
ATOM 599 N N . ASN A 1 79 ? -10.687 2.621 32.668 1.00 80.62 79 ASN A N 1
ATOM 600 C CA . ASN A 1 79 ? -10.479 3.755 31.757 1.00 80.62 79 ASN A CA 1
ATOM 601 C C . ASN A 1 79 ? -9.704 3.389 30.476 1.00 80.62 79 ASN A C 1
ATOM 603 O O . ASN A 1 79 ? -9.362 4.274 29.693 1.00 80.62 79 ASN A O 1
ATOM 607 N N . LEU A 1 80 ? -9.377 2.110 30.274 1.00 85.00 80 LEU A N 1
ATOM 608 C CA . LEU A 1 80 ? -8.643 1.635 29.105 1.00 85.00 80 LEU A CA 1
ATOM 609 C C . LEU A 1 80 ? -9.617 1.099 28.054 1.00 85.00 80 LEU A C 1
ATOM 611 O O . LEU A 1 80 ? -10.306 0.112 28.297 1.00 85.00 80 LEU A O 1
ATOM 615 N N . SER A 1 81 ? -9.624 1.703 26.868 1.00 88.19 81 SER A N 1
ATOM 616 C CA . SER A 1 81 ? -10.264 1.129 25.682 1.00 88.19 81 SER A CA 1
ATOM 617 C C . SER A 1 81 ? -9.217 0.472 24.793 1.00 88.19 81 SER A C 1
ATOM 619 O O . SER A 1 81 ? -8.208 1.099 24.468 1.00 88.19 81 SER A O 1
ATOM 621 N N . ILE A 1 82 ? -9.476 -0.760 24.363 1.00 90.56 82 ILE A N 1
ATOM 622 C CA . ILE A 1 82 ? -8.628 -1.484 23.419 1.00 90.56 82 ILE A CA 1
ATOM 623 C C . ILE A 1 82 ? -9.425 -1.929 22.194 1.00 90.56 82 ILE A C 1
ATOM 625 O O . ILE A 1 82 ? -10.570 -2.366 22.307 1.00 90.56 82 ILE A O 1
ATOM 629 N N . LEU A 1 83 ? -8.796 -1.827 21.028 1.00 91.00 83 LEU A N 1
ATOM 630 C CA . LEU A 1 83 ? -9.255 -2.403 19.770 1.00 91.00 83 LEU A CA 1
ATOM 631 C C . LEU A 1 83 ? -8.302 -3.542 19.421 1.00 91.00 83 LEU A C 1
ATOM 633 O O . LEU A 1 83 ? -7.089 -3.337 19.378 1.00 91.00 83 LEU A O 1
ATOM 637 N N . VAL A 1 84 ? -8.850 -4.731 19.200 1.00 93.06 84 VAL A N 1
ATOM 638 C CA . VAL A 1 84 ? -8.080 -5.921 18.842 1.00 93.06 84 VAL A CA 1
ATOM 639 C C . VAL A 1 84 ? -8.280 -6.202 17.364 1.00 93.06 84 VAL A C 1
ATOM 641 O O . VAL A 1 84 ? -9.411 -6.366 16.904 1.00 93.06 84 VAL A O 1
ATOM 644 N N . GLU A 1 85 ? -7.185 -6.291 16.622 1.00 93.75 85 GLU A N 1
ATOM 645 C CA . GLU A 1 85 ? -7.185 -6.588 15.193 1.00 93.75 85 GLU A CA 1
ATOM 646 C C . GLU A 1 85 ? -6.285 -7.782 14.868 1.00 93.75 85 GLU A C 1
ATOM 648 O O . GLU A 1 85 ? -5.432 -8.206 15.654 1.00 93.75 85 GLU A O 1
ATOM 653 N N . GLU A 1 86 ? -6.493 -8.338 13.680 1.00 94.75 86 GLU A N 1
ATOM 654 C CA . GLU A 1 86 ? -5.548 -9.242 13.037 1.00 94.75 86 GLU A CA 1
ATOM 655 C C . GLU A 1 86 ? -4.145 -8.615 13.016 1.00 94.75 86 GLU A C 1
ATOM 657 O O . GLU A 1 86 ? -3.973 -7.473 12.591 1.00 94.75 86 GLU A O 1
ATOM 662 N N . LEU A 1 87 ? -3.138 -9.361 13.481 1.00 94.94 87 LEU A N 1
ATOM 663 C CA . LEU A 1 87 ? -1.741 -8.971 13.329 1.00 94.94 87 LEU A CA 1
ATOM 664 C C . LEU A 1 87 ? -1.244 -9.419 11.955 1.00 94.94 87 LEU A C 1
ATOM 666 O O . LEU A 1 87 ? -1.318 -10.603 11.629 1.00 94.94 87 LEU A O 1
ATOM 670 N N . ILE A 1 88 ? -0.696 -8.488 11.178 1.00 94.88 88 ILE A N 1
ATOM 671 C CA . ILE A 1 88 ? -0.064 -8.795 9.897 1.00 94.88 88 ILE A CA 1
ATOM 672 C C . ILE A 1 88 ? 1.439 -8.893 10.141 1.00 94.88 88 ILE A C 1
ATOM 674 O O . ILE A 1 88 ? 2.072 -7.916 10.536 1.00 94.88 88 ILE A O 1
ATOM 678 N N . ALA A 1 89 ? 2.008 -10.077 9.912 1.00 90.25 89 ALA A N 1
ATOM 679 C CA . ALA A 1 89 ? 3.421 -10.374 10.147 1.00 90.25 89 ALA A CA 1
ATOM 680 C C . ALA A 1 89 ? 4.320 -9.872 9.000 1.00 90.25 89 ALA A C 1
ATOM 682 O O . ALA A 1 89 ? 5.026 -10.643 8.351 1.00 90.25 89 ALA A O 1
ATOM 683 N N . GLY A 1 90 ? 4.272 -8.571 8.725 1.00 93.19 90 GLY A N 1
ATOM 684 C CA . GLY A 1 90 ? 5.082 -7.930 7.698 1.00 93.19 90 GLY A CA 1
ATOM 685 C C . GLY A 1 90 ? 5.155 -6.415 7.885 1.00 93.19 90 GLY A C 1
ATOM 686 O O . GLY A 1 90 ? 4.458 -5.876 8.742 1.00 93.19 90 GLY A O 1
ATOM 687 N N . PRO A 1 91 ? 6.032 -5.724 7.145 1.00 94.69 91 PRO A N 1
ATOM 688 C CA . PRO A 1 91 ? 6.150 -4.275 7.229 1.00 94.69 91 PRO A CA 1
ATOM 689 C C . PRO A 1 91 ? 4.959 -3.571 6.565 1.00 94.69 91 PRO A C 1
ATOM 691 O O . PRO A 1 91 ? 4.218 -4.159 5.768 1.00 94.69 91 PRO A O 1
ATOM 694 N N . ASP A 1 92 ? 4.821 -2.275 6.845 1.00 95.00 92 ASP A N 1
ATOM 695 C CA . ASP A 1 92 ? 3.968 -1.411 6.033 1.00 95.00 92 ASP A CA 1
ATOM 696 C C . ASP A 1 92 ? 4.554 -1.233 4.613 1.00 95.00 92 ASP A C 1
ATOM 698 O O . ASP A 1 92 ? 5.733 -1.489 4.360 1.00 95.00 92 ASP A O 1
ATOM 702 N N . LEU A 1 93 ? 3.737 -0.800 3.655 1.00 95.25 93 LEU A N 1
ATOM 703 C CA . LEU A 1 93 ? 4.107 -0.651 2.247 1.00 95.25 93 LEU A CA 1
ATOM 704 C C . LEU A 1 93 ? 5.263 0.344 2.051 1.00 95.25 93 LEU A C 1
ATOM 706 O O . LEU A 1 93 ? 6.075 0.187 1.132 1.00 95.25 93 LEU A O 1
ATOM 710 N N . LYS A 1 94 ? 5.358 1.357 2.924 1.00 93.44 94 LYS A N 1
ATOM 711 C CA . LYS A 1 94 ? 6.444 2.341 2.894 1.00 93.44 94 LYS A CA 1
ATOM 712 C C . LYS A 1 94 ? 7.769 1.682 3.245 1.00 93.44 94 LYS A C 1
ATOM 714 O O . LYS A 1 94 ? 8.735 1.836 2.508 1.00 93.44 94 LYS A O 1
ATOM 719 N N . GLN A 1 95 ? 7.811 0.975 4.367 1.00 93.50 95 GLN A N 1
ATOM 720 C CA . GLN A 1 95 ? 9.003 0.308 4.875 1.00 93.50 95 GLN A CA 1
ATOM 721 C C . GLN A 1 95 ? 9.376 -0.897 4.012 1.00 93.50 95 GLN A C 1
ATOM 723 O O . GLN A 1 95 ? 10.542 -1.093 3.708 1.00 93.50 95 GLN A O 1
ATOM 728 N N . GLY A 1 96 ? 8.393 -1.686 3.583 1.00 92.44 96 GLY A N 1
ATOM 729 C CA . GLY A 1 96 ? 8.626 -2.936 2.872 1.00 92.44 96 GLY A CA 1
ATOM 730 C C . GLY A 1 96 ? 9.075 -2.761 1.424 1.00 92.44 96 GLY A C 1
ATOM 731 O O . GLY A 1 96 ? 9.894 -3.553 0.961 1.00 92.44 96 GLY A O 1
ATOM 732 N N . LEU A 1 97 ? 8.557 -1.749 0.712 1.00 94.25 97 LEU A N 1
ATOM 733 C CA . LEU A 1 97 ? 8.857 -1.538 -0.713 1.00 94.25 97 LEU A CA 1
ATOM 734 C C . LEU A 1 97 ? 9.471 -0.162 -0.987 1.00 94.25 97 LEU A C 1
ATOM 736 O O . LEU A 1 97 ? 10.592 -0.088 -1.483 1.00 94.25 97 LEU A O 1
ATOM 740 N N . LEU A 1 98 ? 8.769 0.932 -0.666 1.00 91.00 98 LEU A N 1
ATOM 741 C CA . LEU A 1 98 ? 9.188 2.285 -1.077 1.00 91.00 98 LEU A CA 1
ATOM 742 C C . LEU A 1 98 ? 10.546 2.705 -0.496 1.00 91.00 98 LEU A C 1
ATOM 744 O O . LEU A 1 98 ? 11.299 3.416 -1.151 1.00 91.00 98 LEU A O 1
ATOM 748 N N . ALA A 1 99 ? 10.876 2.272 0.721 1.00 91.19 99 ALA A N 1
ATOM 749 C CA . ALA A 1 99 ? 12.157 2.583 1.352 1.00 91.19 99 ALA A CA 1
ATOM 750 C C . ALA A 1 99 ? 13.348 1.945 0.617 1.00 91.19 99 ALA A C 1
ATOM 752 O O . ALA A 1 99 ? 14.449 2.488 0.644 1.00 91.19 99 ALA A O 1
ATOM 753 N N . HIS A 1 100 ? 13.116 0.826 -0.072 1.00 90.12 100 HIS A N 1
ATOM 754 C CA . HIS A 1 100 ? 14.158 -0.010 -0.663 1.00 90.12 100 HIS A CA 1
ATOM 755 C C . HIS A 1 100 ? 14.111 -0.052 -2.191 1.00 90.12 100 HIS A C 1
ATOM 757 O O . HIS A 1 100 ? 14.919 -0.744 -2.802 1.00 90.12 100 HIS A O 1
ATOM 763 N N . ALA A 1 101 ? 13.203 0.675 -2.834 1.00 85.56 101 ALA A N 1
ATOM 764 C CA . ALA A 1 101 ? 13.133 0.773 -4.285 1.00 85.56 101 ALA A CA 1
ATOM 765 C C . ALA A 1 101 ? 12.940 2.224 -4.710 1.00 85.56 101 ALA A C 1
ATOM 767 O O . ALA A 1 101 ? 12.193 2.978 -4.096 1.00 85.56 101 ALA A O 1
ATOM 768 N N . GLY A 1 102 ? 13.607 2.613 -5.799 1.00 84.81 102 GLY A N 1
ATOM 769 C CA . GLY A 1 102 ? 13.373 3.918 -6.408 1.00 84.81 102 GLY A CA 1
ATOM 770 C C . GLY A 1 102 ? 11.970 4.033 -6.982 1.00 84.81 102 GLY A C 1
ATOM 771 O O . GLY A 1 102 ? 11.297 5.012 -6.722 1.00 84.81 102 GLY A O 1
ATOM 772 N N . ALA A 1 103 ? 11.538 3.033 -7.744 1.00 92.12 103 ALA A N 1
ATOM 773 C CA . ALA A 1 103 ? 10.203 2.920 -8.313 1.00 92.12 103 ALA A CA 1
ATOM 774 C C . ALA A 1 103 ? 9.901 1.436 -8.566 1.00 92.12 103 ALA A C 1
ATOM 776 O O . ALA A 1 103 ? 10.823 0.630 -8.716 1.00 92.12 103 ALA A O 1
ATOM 777 N N . LEU A 1 104 ? 8.624 1.079 -8.631 1.00 95.06 104 LEU A N 1
ATOM 778 C CA . LEU A 1 104 ? 8.145 -0.265 -8.934 1.00 95.06 104 LEU A CA 1
ATOM 779 C C . LEU A 1 104 ? 7.637 -0.322 -10.373 1.00 95.06 104 LEU A C 1
ATOM 781 O O . LEU A 1 104 ? 7.035 0.631 -10.869 1.00 95.06 104 LEU A O 1
ATOM 785 N N . ASP A 1 105 ? 7.862 -1.451 -11.039 1.00 95.56 105 ASP A N 1
ATOM 786 C CA . ASP A 1 105 ? 7.372 -1.650 -12.399 1.00 95.56 105 ASP A CA 1
ATOM 787 C C . ASP A 1 105 ? 5.833 -1.690 -12.453 1.00 95.56 105 ASP A C 1
ATOM 789 O O . ASP A 1 105 ? 5.186 -2.094 -11.476 1.00 95.56 105 ASP A O 1
ATOM 793 N N . PRO A 1 106 ? 5.232 -1.362 -13.612 1.00 96.56 106 PRO A N 1
ATOM 794 C CA . PRO A 1 106 ? 3.782 -1.280 -13.752 1.00 96.56 106 PRO A CA 1
ATOM 795 C C . PRO A 1 106 ? 3.027 -2.548 -13.342 1.00 96.56 106 PRO A C 1
ATOM 797 O O . PRO A 1 106 ? 1.920 -2.446 -12.820 1.00 96.56 106 PRO A O 1
ATOM 800 N N . SER A 1 107 ? 3.610 -3.743 -13.510 1.00 96.69 107 SER A N 1
ATOM 801 C CA . SER A 1 107 ? 2.923 -4.980 -13.120 1.00 96.69 107 SER A CA 1
ATOM 802 C C . SER A 1 107 ? 2.749 -5.099 -11.609 1.00 96.69 107 SER A C 1
ATOM 804 O O . SER A 1 107 ? 1.674 -5.473 -11.139 1.00 96.69 107 SER A O 1
ATOM 806 N N . LEU A 1 108 ? 3.784 -4.764 -10.835 1.00 97.06 108 LEU A N 1
ATOM 807 C CA . LEU A 1 108 ? 3.693 -4.800 -9.377 1.00 97.06 108 LEU A CA 1
ATOM 808 C C . LEU A 1 108 ? 2.746 -3.717 -8.847 1.00 97.06 108 LEU A C 1
ATOM 810 O O . LEU A 1 108 ? 1.936 -3.990 -7.961 1.00 97.06 108 LEU A O 1
ATOM 814 N N . VAL A 1 109 ? 2.798 -2.511 -9.421 1.00 97.81 109 VAL A N 1
ATOM 815 C CA . VAL A 1 109 ? 1.894 -1.419 -9.031 1.00 97.81 109 VAL A CA 1
ATOM 816 C C . VAL A 1 109 ? 0.439 -1.765 -9.349 1.00 97.81 109 VAL A C 1
ATOM 818 O O . VAL A 1 109 ? -0.421 -1.582 -8.489 1.00 97.81 109 VAL A O 1
ATOM 821 N N . ALA A 1 110 ? 0.161 -2.330 -10.529 1.00 98.31 110 ALA A N 1
ATOM 822 C CA . ALA A 1 110 ? -1.177 -2.784 -10.902 1.00 98.31 110 ALA A CA 1
ATOM 823 C C . ALA A 1 110 ? -1.705 -3.855 -9.934 1.00 98.31 110 ALA A C 1
ATOM 825 O O . ALA A 1 110 ? -2.835 -3.740 -9.460 1.00 98.31 110 ALA A O 1
ATOM 826 N N . LYS A 1 111 ? -0.876 -4.845 -9.559 1.00 97.88 111 LYS A N 1
ATOM 827 C CA . LYS A 1 111 ? -1.234 -5.865 -8.556 1.00 97.88 111 LYS A CA 1
ATOM 828 C C . LYS A 1 111 ? -1.618 -5.234 -7.212 1.00 97.88 111 LYS A C 1
ATOM 830 O O . LYS A 1 111 ? -2.653 -5.585 -6.642 1.00 97.88 111 LYS A O 1
ATOM 835 N N . ILE A 1 112 ? -0.800 -4.303 -6.714 1.00 98.25 112 ILE A N 1
ATOM 836 C CA . ILE A 1 112 ? -1.041 -3.607 -5.442 1.00 98.25 112 ILE A CA 1
ATOM 837 C C . ILE A 1 112 ? -2.338 -2.794 -5.518 1.00 98.25 112 ILE A C 1
ATOM 839 O O . ILE A 1 112 ? -3.216 -2.964 -4.671 1.00 98.25 112 ILE A O 1
ATOM 843 N N . LEU A 1 113 ? -2.497 -1.962 -6.553 1.00 98.69 113 LEU A N 1
ATOM 844 C CA . LEU A 1 113 ? -3.683 -1.127 -6.739 1.00 98.69 113 LEU A CA 1
ATOM 845 C C . LEU A 1 113 ? -4.957 -1.972 -6.843 1.00 98.69 113 LEU A C 1
ATOM 847 O O . LEU A 1 113 ? -5.955 -1.637 -6.211 1.00 98.69 113 LEU A O 1
ATOM 851 N N . HIS A 1 114 ? -4.911 -3.097 -7.559 1.00 98.56 114 HIS A N 1
ATOM 852 C CA . HIS A 1 114 ? -6.041 -4.014 -7.682 1.00 98.56 114 HIS A CA 1
ATOM 853 C C . HIS A 1 114 ? -6.496 -4.542 -6.314 1.00 98.56 114 HIS A C 1
ATOM 855 O O . HIS A 1 114 ? -7.680 -4.482 -5.975 1.00 98.56 114 HIS A O 1
ATOM 861 N N . HIS A 1 115 ? -5.566 -5.051 -5.505 1.00 98.25 115 HIS A N 1
ATOM 862 C CA . HIS A 1 115 ? -5.899 -5.604 -4.194 1.00 98.25 115 HIS A CA 1
ATOM 863 C C . HIS A 1 115 ? -6.410 -4.524 -3.227 1.00 98.25 115 HIS A C 1
ATOM 865 O O . HIS A 1 115 ? -7.372 -4.754 -2.490 1.00 98.25 115 HIS A O 1
ATOM 871 N N . LEU A 1 116 ? -5.815 -3.329 -3.258 1.00 98.50 116 LEU A N 1
ATOM 872 C CA . LEU A 1 116 ? -6.281 -2.203 -2.453 1.00 98.50 116 LEU A CA 1
ATOM 873 C C . LEU A 1 116 ? -7.673 -1.733 -2.883 1.00 98.50 116 LEU A C 1
ATOM 875 O O . LEU A 1 116 ? -8.541 -1.548 -2.033 1.00 98.50 116 LEU A O 1
ATOM 879 N N . ALA A 1 117 ? -7.925 -1.616 -4.189 1.00 98.69 117 ALA A N 1
ATOM 880 C CA . ALA A 1 117 ? -9.232 -1.247 -4.722 1.00 98.69 117 ALA A CA 1
ATOM 881 C C . ALA A 1 117 ? -10.320 -2.246 -4.300 1.00 98.69 117 ALA A C 1
ATOM 883 O O . ALA A 1 117 ? -11.407 -1.823 -3.913 1.00 98.69 117 ALA A O 1
ATOM 884 N N . LYS A 1 118 ? -10.020 -3.554 -4.278 1.00 98.62 118 LYS A N 1
ATOM 885 C CA . LYS A 1 118 ? -10.927 -4.588 -3.744 1.00 98.62 118 LYS A CA 1
ATOM 886 C C . LYS A 1 118 ? -11.231 -4.385 -2.257 1.00 98.62 118 LYS A C 1
ATOM 888 O O . LYS A 1 118 ? -12.396 -4.410 -1.864 1.00 98.62 118 LYS A O 1
ATOM 893 N N . GLY A 1 119 ? -10.206 -4.141 -1.436 1.00 97.81 119 GLY A N 1
ATOM 894 C CA . GLY A 1 119 ? -10.378 -3.870 -0.004 1.00 97.81 119 GLY A CA 1
ATOM 895 C C . GLY A 1 119 ? -11.219 -2.620 0.273 1.00 97.81 119 GLY A C 1
ATOM 896 O O . GLY A 1 119 ? -12.168 -2.668 1.055 1.00 97.81 119 GLY A O 1
ATOM 897 N N . VAL A 1 120 ? -10.926 -1.520 -0.424 1.00 97.88 120 VAL A N 1
ATOM 898 C CA . VAL A 1 120 ? -11.685 -0.266 -0.308 1.00 97.88 120 VAL A CA 1
ATOM 899 C C . VAL A 1 120 ? -13.112 -0.431 -0.831 1.00 97.88 120 VAL A C 1
ATOM 901 O O . VAL A 1 120 ? -14.045 0.040 -0.187 1.00 97.88 120 VAL A O 1
ATOM 904 N N . ALA A 1 121 ? -13.323 -1.155 -1.933 1.00 98.38 121 ALA A N 1
ATOM 905 C CA . ALA A 1 121 ? -14.662 -1.443 -2.444 1.00 98.38 121 ALA A CA 1
ATOM 906 C C . ALA A 1 121 ? -15.517 -2.204 -1.418 1.00 98.38 121 ALA A C 1
ATOM 908 O O . ALA A 1 121 ? -16.675 -1.843 -1.212 1.00 98.38 121 ALA A O 1
ATOM 909 N N . ALA A 1 122 ? -14.949 -3.202 -0.733 1.00 97.12 122 ALA A N 1
ATOM 910 C CA . ALA A 1 122 ? -15.644 -3.931 0.329 1.00 97.12 122 ALA A CA 1
ATOM 911 C C . ALA A 1 122 ? -15.986 -3.026 1.527 1.00 97.12 122 ALA A C 1
ATOM 913 O O . ALA A 1 122 ? -17.105 -3.064 2.037 1.00 97.12 122 ALA A O 1
ATOM 914 N N . SER A 1 123 ? -15.061 -2.152 1.934 1.00 94.88 123 SER A N 1
ATOM 915 C CA . SER A 1 123 ? -15.322 -1.140 2.966 1.00 94.88 123 SER A CA 1
ATOM 916 C C . SER A 1 123 ? -16.454 -0.190 2.562 1.00 94.88 123 SER A C 1
ATOM 918 O O . SER A 1 123 ? -17.373 0.072 3.337 1.00 94.88 123 SER A O 1
ATOM 920 N N . HIS A 1 124 ? -16.432 0.290 1.318 1.00 95.88 124 HIS A N 1
ATOM 921 C CA . HIS A 1 124 ? -17.447 1.190 0.774 1.00 95.88 124 HIS A CA 1
ATOM 922 C C . HIS A 1 124 ? -18.823 0.531 0.674 1.00 95.88 124 HIS A C 1
ATOM 924 O O . HIS A 1 124 ? -19.823 1.228 0.834 1.00 95.88 124 HIS A O 1
ATOM 930 N N . GL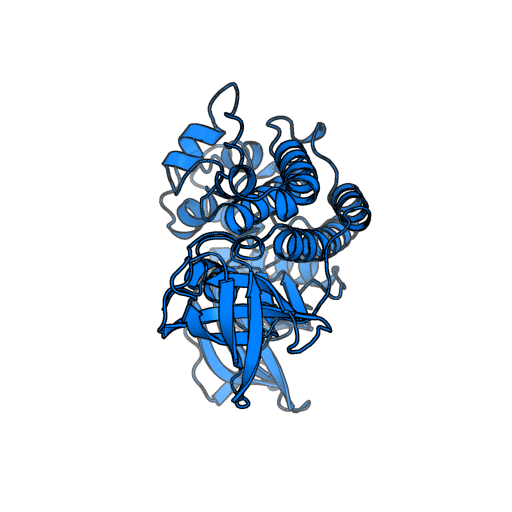N A 1 125 ? -18.898 -0.780 0.435 1.00 96.12 125 GLN A N 1
ATOM 931 C CA . GLN A 1 125 ? -20.154 -1.543 0.472 1.00 96.12 125 GLN A CA 1
ATOM 932 C C . GLN A 1 125 ? -20.729 -1.662 1.890 1.00 96.12 125 GLN A C 1
ATOM 934 O O . GLN A 1 125 ? -21.943 -1.711 2.044 1.00 96.12 125 GLN A O 1
ATOM 939 N N . ALA A 1 126 ? -19.877 -1.653 2.917 1.00 92.69 126 ALA A N 1
ATOM 940 C CA . ALA A 1 126 ? -20.272 -1.646 4.328 1.00 92.69 126 ALA A CA 1
ATOM 941 C C . ALA A 1 126 ? -20.485 -0.225 4.906 1.00 92.69 126 ALA A C 1
ATOM 943 O O . ALA A 1 126 ? -20.554 -0.053 6.129 1.00 92.69 126 ALA A O 1
ATOM 944 N N . ASP A 1 127 ? -20.538 0.794 4.036 1.00 90.69 127 ASP A N 1
ATOM 945 C CA . ASP A 1 127 ? -20.625 2.221 4.377 1.00 90.69 127 ASP A CA 1
ATOM 946 C C . ASP A 1 127 ? -19.533 2.695 5.349 1.00 90.69 127 ASP A C 1
ATOM 948 O O . ASP A 1 127 ? -19.750 3.509 6.252 1.00 90.69 127 ASP A O 1
ATOM 952 N N . VAL A 1 128 ? -18.321 2.182 5.145 1.00 90.00 128 VAL A N 1
ATOM 953 C CA . VAL A 1 128 ? -17.114 2.602 5.853 1.00 90.00 128 VAL A CA 1
ATOM 954 C C . VAL A 1 128 ? -16.182 3.296 4.862 1.00 90.00 128 VAL A C 1
ATOM 956 O O . VAL A 1 128 ? -15.823 2.728 3.832 1.00 90.00 128 VAL A O 1
ATOM 959 N N . VAL A 1 129 ? -15.793 4.532 5.175 1.00 90.44 129 VAL A N 1
ATOM 960 C CA . VAL A 1 129 ? -14.797 5.323 4.430 1.00 90.44 129 VAL A CA 1
ATOM 961 C C . VAL A 1 129 ? -13.541 5.411 5.286 1.00 90.44 129 VAL A C 1
ATOM 963 O O . VAL A 1 129 ? -13.644 5.638 6.495 1.00 90.44 129 VAL A O 1
ATOM 966 N N . HIS A 1 130 ? -12.367 5.225 4.687 1.00 91.00 130 HIS A N 1
ATOM 967 C CA . HIS A 1 130 ? -11.120 5.188 5.440 1.00 91.00 130 HIS A CA 1
ATOM 968 C C . HIS A 1 130 ? -10.593 6.590 5.779 1.00 91.00 130 HIS A C 1
ATOM 970 O O . HIS A 1 130 ? -10.233 6.821 6.931 1.00 91.00 130 HIS A O 1
ATOM 976 N N . ARG A 1 131 ? -10.529 7.509 4.802 1.00 88.12 131 ARG A N 1
ATOM 977 C CA . ARG A 1 131 ? -10.065 8.916 4.902 1.00 88.12 131 ARG A CA 1
ATOM 978 C C . ARG A 1 131 ? -8.648 9.143 5.470 1.00 88.12 131 ARG A C 1
ATOM 980 O O . ARG A 1 131 ? -8.335 10.246 5.909 1.00 88.12 131 ARG A O 1
ATOM 987 N N . ASP A 1 132 ? -7.791 8.128 5.495 1.00 86.56 132 ASP A N 1
ATOM 988 C CA . ASP A 1 132 ? -6.362 8.259 5.855 1.00 86.56 132 ASP A CA 1
ATOM 989 C C . ASP A 1 132 ? -5.542 7.172 5.144 1.00 86.56 132 ASP A C 1
ATOM 991 O O . ASP A 1 132 ? -4.644 6.560 5.714 1.00 86.56 132 ASP A O 1
ATOM 995 N N . LEU A 1 133 ? -5.897 6.850 3.899 1.00 93.06 133 LEU A N 1
ATOM 996 C CA . LEU A 1 133 ? -5.141 5.872 3.125 1.00 93.06 133 LEU A CA 1
ATOM 997 C C . LEU A 1 133 ? -3.791 6.472 2.727 1.00 93.06 133 LEU A C 1
ATOM 999 O O . LEU A 1 133 ? -3.710 7.496 2.053 1.00 93.06 133 LEU A O 1
ATOM 1003 N N . LYS A 1 134 ? -2.727 5.806 3.160 1.00 92.94 134 LYS A N 1
ATOM 1004 C CA . LYS A 1 134 ? -1.331 6.131 2.862 1.00 92.94 134 LYS A CA 1
ATOM 1005 C C . LYS A 1 134 ? -0.486 4.866 3.012 1.00 92.94 134 LYS A C 1
ATOM 1007 O O . LYS A 1 134 ? -0.945 3.921 3.659 1.00 92.94 134 LYS A O 1
ATOM 1012 N N . PRO A 1 135 ? 0.758 4.838 2.505 1.00 94.94 135 PRO A N 1
ATOM 1013 C CA . PRO A 1 135 ? 1.569 3.622 2.524 1.00 94.94 135 PRO A CA 1
ATOM 1014 C C . PRO A 1 135 ? 1.795 3.026 3.926 1.00 94.94 135 PRO A C 1
ATOM 1016 O O . PRO A 1 135 ? 1.949 1.820 4.061 1.00 94.94 135 PRO A O 1
ATOM 1019 N N . ASN A 1 136 ? 1.754 3.844 4.983 1.00 91.44 136 ASN A N 1
ATOM 1020 C CA . ASN A 1 136 ? 1.882 3.386 6.371 1.00 91.44 136 ASN A CA 1
ATOM 1021 C C . ASN A 1 136 ? 0.670 2.607 6.913 1.00 91.44 136 ASN A C 1
ATOM 1023 O O . ASN A 1 136 ? 0.817 1.898 7.899 1.00 91.44 136 ASN A O 1
ATOM 1027 N N . ASN A 1 137 ? -0.500 2.724 6.279 1.00 93.50 137 ASN A N 1
ATOM 1028 C CA . ASN A 1 137 ? -1.736 2.042 6.691 1.00 93.50 137 ASN A CA 1
ATOM 1029 C C . ASN A 1 137 ? -2.040 0.828 5.787 1.00 93.50 137 ASN A C 1
ATOM 1031 O O . ASN A 1 137 ? -3.176 0.363 5.682 1.00 93.50 137 ASN A O 1
ATOM 1035 N N . VAL A 1 138 ? -1.023 0.342 5.072 1.00 96.69 138 VAL A N 1
ATOM 1036 C CA . VAL A 1 138 ? -1.102 -0.815 4.182 1.00 96.69 138 VAL A CA 1
ATOM 1037 C C . VAL A 1 138 ? 0.009 -1.774 4.567 1.00 96.69 138 VAL A C 1
ATOM 1039 O O . VAL A 1 138 ? 1.177 -1.485 4.342 1.00 96.69 138 VAL A O 1
ATOM 1042 N N . MET A 1 139 ? -0.352 -2.922 5.121 1.00 97.00 139 MET A N 1
ATOM 1043 C CA . MET A 1 139 ? 0.585 -3.969 5.516 1.00 97.00 139 MET A CA 1
ATOM 1044 C C . MET A 1 139 ? 0.764 -4.968 4.378 1.00 97.00 139 MET A C 1
ATOM 1046 O O . MET A 1 139 ? -0.208 -5.298 3.691 1.00 97.00 139 MET A O 1
ATOM 1050 N N . ILE A 1 140 ? 1.983 -5.473 4.196 1.00 96.81 140 ILE A N 1
ATOM 1051 C CA . ILE A 1 140 ? 2.298 -6.465 3.162 1.00 96.81 140 ILE A CA 1
ATOM 1052 C C . ILE A 1 140 ? 3.131 -7.621 3.711 1.00 96.81 140 ILE A C 1
ATOM 1054 O O . ILE A 1 140 ? 3.944 -7.443 4.613 1.00 96.81 140 ILE A O 1
ATOM 1058 N N . THR A 1 141 ? 2.979 -8.804 3.120 1.00 96.19 141 THR A N 1
ATOM 1059 C CA . THR A 1 141 ? 3.846 -9.969 3.372 1.00 96.19 141 THR A CA 1
ATOM 1060 C C . THR A 1 141 ? 4.422 -10.498 2.052 1.00 96.19 141 THR A C 1
ATOM 1062 O O . THR A 1 141 ? 3.965 -10.140 0.965 1.00 96.19 141 THR A O 1
ATOM 1065 N N . GLY A 1 142 ? 5.483 -11.309 2.118 1.00 93.88 142 GLY A N 1
ATOM 1066 C CA . GLY A 1 142 ? 6.151 -11.846 0.919 1.00 93.88 142 GLY A CA 1
ATOM 1067 C C . GLY A 1 142 ? 7.058 -10.848 0.178 1.00 93.88 142 GLY A C 1
ATOM 1068 O O . GLY A 1 142 ? 7.532 -11.129 -0.924 1.00 93.88 142 GLY A O 1
ATOM 1069 N N . GLY A 1 143 ? 7.314 -9.669 0.761 1.00 93.50 143 GLY A N 1
ATOM 1070 C CA . GLY A 1 143 ? 8.159 -8.629 0.165 1.00 93.50 143 GLY A CA 1
ATOM 1071 C C . GLY A 1 143 ? 7.624 -8.167 -1.192 1.00 93.50 143 GLY A C 1
ATOM 1072 O O . GLY A 1 143 ? 6.434 -7.901 -1.338 1.00 93.50 143 GLY A O 1
ATOM 1073 N N . TYR A 1 144 ? 8.487 -8.116 -2.208 1.00 94.19 144 TYR A N 1
ATOM 1074 C CA . TYR A 1 144 ? 8.101 -7.718 -3.568 1.00 94.19 144 TYR A CA 1
ATOM 1075 C C . TYR A 1 144 ? 7.184 -8.726 -4.276 1.00 94.19 144 TYR A C 1
ATOM 1077 O O . TYR A 1 144 ? 6.569 -8.369 -5.279 1.00 94.19 144 TYR A O 1
ATOM 1085 N N . SER A 1 145 ? 7.051 -9.961 -3.775 1.00 94.38 145 SER A N 1
ATOM 1086 C CA . SER A 1 145 ? 6.013 -10.874 -4.273 1.00 94.38 145 SER A CA 1
ATOM 1087 C C . SER A 1 145 ? 4.620 -10.403 -3.877 1.00 94.38 145 SER A C 1
ATOM 1089 O O . SER A 1 145 ? 3.683 -10.663 -4.629 1.00 94.38 145 SER A O 1
ATOM 1091 N N . VAL A 1 146 ? 4.485 -9.666 -2.765 1.00 95.31 146 VAL A N 1
ATOM 1092 C CA . VAL A 1 146 ? 3.210 -9.202 -2.198 1.00 95.31 146 VAL A CA 1
ATOM 1093 C C . VAL A 1 146 ? 2.212 -10.363 -2.146 1.00 95.31 146 VAL A C 1
ATOM 1095 O O . VAL A 1 146 ? 1.254 -10.428 -2.926 1.00 95.31 146 VAL A O 1
ATOM 1098 N N . ASP A 1 147 ? 2.508 -11.333 -1.283 1.00 94.44 147 ASP A N 1
ATOM 1099 C CA . ASP A 1 147 ? 1.695 -12.543 -1.119 1.00 94.44 147 ASP A CA 1
ATOM 1100 C C . ASP A 1 147 ? 0.360 -12.192 -0.456 1.00 94.44 147 ASP A C 1
ATOM 1102 O O . ASP A 1 147 ? -0.703 -12.640 -0.887 1.00 94.44 147 ASP A O 1
ATOM 1106 N N . GLU A 1 148 ? 0.413 -11.297 0.530 1.00 95.31 148 GLU A N 1
ATOM 1107 C CA . GLU A 1 148 ? -0.749 -10.693 1.163 1.00 95.31 148 GLU A CA 1
ATOM 1108 C C . GLU A 1 148 ? -0.593 -9.173 1.232 1.00 95.31 148 GLU A C 1
ATOM 1110 O O . GLU A 1 148 ? 0.511 -8.636 1.344 1.00 95.31 148 GLU A O 1
ATOM 1115 N N . ILE A 1 149 ? -1.728 -8.479 1.170 1.00 97.19 149 ILE A N 1
ATOM 1116 C CA . ILE A 1 149 ? -1.828 -7.036 1.367 1.00 97.19 149 ILE A CA 1
ATOM 1117 C C . ILE A 1 149 ? -3.110 -6.728 2.123 1.00 97.19 149 ILE A C 1
ATOM 1119 O O . ILE A 1 149 ? -4.186 -7.210 1.752 1.00 97.19 149 ILE A O 1
ATOM 1123 N N . LYS A 1 150 ? -2.983 -5.936 3.183 1.00 97.44 150 LYS A N 1
ATOM 1124 C CA . LYS A 1 150 ? -4.046 -5.645 4.142 1.00 97.44 150 LYS A CA 1
ATOM 1125 C C . LYS A 1 150 ? -4.070 -4.160 4.443 1.00 97.44 150 LYS A C 1
ATOM 1127 O O . LYS A 1 150 ? -3.072 -3.599 4.881 1.00 97.44 150 LYS A O 1
ATOM 1132 N N . ILE A 1 151 ? -5.222 -3.541 4.247 1.00 96.38 151 ILE A N 1
ATOM 1133 C CA . ILE A 1 151 ? -5.478 -2.187 4.726 1.00 96.38 151 ILE A CA 1
ATOM 1134 C C . ILE A 1 151 ? -5.783 -2.270 6.226 1.00 96.38 151 ILE A C 1
ATOM 1136 O O . ILE A 1 151 ? -6.626 -3.074 6.637 1.00 96.38 151 ILE A O 1
ATOM 1140 N N . THR A 1 152 ? -5.093 -1.468 7.031 1.00 91.38 152 THR A N 1
ATOM 1141 C CA . THR A 1 152 ? -5.291 -1.349 8.484 1.00 91.38 152 THR A CA 1
ATOM 1142 C C . THR A 1 152 ? -5.908 0.002 8.827 1.00 91.38 152 THR A C 1
ATOM 1144 O O . THR A 1 152 ? -6.063 0.844 7.956 1.00 91.38 152 THR A O 1
ATOM 1147 N N . ASP A 1 153 ? -6.251 0.235 10.098 1.00 80.25 153 ASP A N 1
ATOM 1148 C CA . ASP A 1 153 ? -6.564 1.588 10.601 1.00 80.25 153 ASP A CA 1
ATOM 1149 C C . ASP A 1 153 ? -7.840 2.227 10.031 1.00 80.25 153 ASP A C 1
ATOM 1151 O O . ASP A 1 153 ? -8.006 3.453 10.025 1.00 80.25 153 ASP A O 1
ATOM 1155 N N . PHE A 1 154 ? -8.799 1.385 9.634 1.00 72.75 154 PHE A N 1
ATOM 1156 C CA . PHE A 1 154 ? -10.120 1.842 9.222 1.00 72.75 154 PHE A CA 1
ATOM 1157 C C . PHE A 1 154 ? -10.776 2.694 10.305 1.00 72.75 154 PHE A C 1
ATOM 1159 O O . PHE A 1 154 ? -10.819 2.330 11.478 1.00 72.75 154 PHE A O 1
ATOM 1166 N N . GLY A 1 155 ? -11.323 3.835 9.883 1.00 57.31 155 GLY A N 1
ATOM 1167 C CA . GLY A 1 155 ? -12.177 4.680 10.710 1.00 57.31 155 GLY A CA 1
ATOM 1168 C C . GLY A 1 155 ? -11.462 5.515 11.779 1.00 57.31 155 GLY A C 1
ATOM 1169 O O . GLY A 1 155 ? -12.154 6.192 12.542 1.00 57.31 155 GLY A O 1
ATOM 1170 N N . ILE A 1 156 ? -10.124 5.535 11.836 1.00 56.28 156 ILE A N 1
ATOM 1171 C CA . ILE A 1 156 ? -9.365 6.446 12.724 1.00 56.28 156 ILE A CA 1
ATOM 1172 C C . ILE A 1 156 ? -9.538 7.908 12.297 1.00 56.28 156 ILE A C 1
ATOM 1174 O O . ILE A 1 156 ? -9.519 8.813 13.116 1.00 56.28 156 ILE A O 1
ATOM 1178 N N . ALA A 1 157 ? -9.843 8.135 11.028 1.00 52.75 157 ALA A N 1
ATOM 1179 C CA . ALA A 1 157 ? -10.247 9.406 10.448 1.00 52.75 157 ALA A CA 1
ATOM 1180 C C . ALA A 1 157 ? -11.256 10.243 11.260 1.00 52.75 157 ALA A C 1
ATOM 1182 O O . ALA A 1 157 ? -11.103 11.455 11.392 1.00 52.75 157 ALA A O 1
ATOM 1183 N N . LYS A 1 158 ? -12.267 9.607 11.867 1.00 50.81 158 LYS A N 1
AT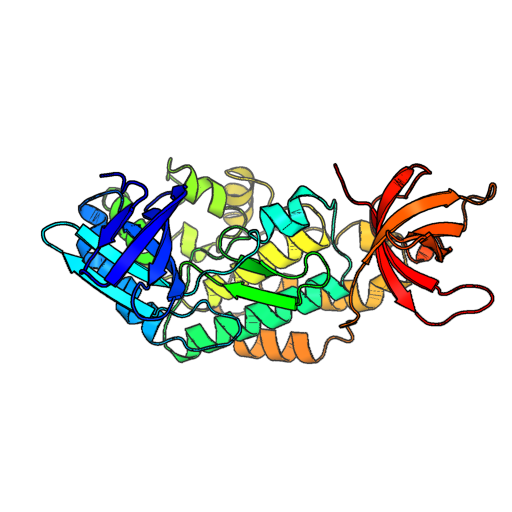OM 1184 C CA . LYS A 1 158 ? -13.249 10.322 12.705 1.00 50.81 158 LYS A CA 1
ATOM 1185 C C . LYS A 1 158 ? -12.620 10.961 13.949 1.00 50.81 158 LYS A C 1
ATOM 1187 O O . LYS A 1 158 ? -13.233 11.834 14.548 1.00 50.81 158 LYS A O 1
ATOM 1192 N N . LEU A 1 159 ? -11.428 10.522 14.355 1.00 49.50 159 LEU A N 1
ATOM 1193 C CA . LEU A 1 159 ? -10.671 11.080 15.477 1.00 49.50 159 LEU A CA 1
ATOM 1194 C C . LEU A 1 159 ? -9.942 12.378 15.092 1.00 49.50 159 LEU A C 1
ATOM 1196 O O . LEU A 1 159 ? -9.868 13.281 15.920 1.00 49.50 159 LEU A O 1
ATOM 1200 N N . VAL A 1 160 ? -9.490 12.506 13.835 1.00 51.88 160 VAL A N 1
ATOM 1201 C CA . VAL A 1 160 ? -8.898 13.743 13.278 1.00 51.88 160 VAL A CA 1
ATOM 1202 C C . VAL A 1 160 ? -9.921 14.875 13.266 1.00 51.88 160 VAL A C 1
ATOM 1204 O O . VAL A 1 160 ? -9.597 15.992 13.644 1.00 51.88 160 VAL A O 1
ATOM 1207 N N . GLU A 1 161 ? -11.173 14.561 12.936 1.00 52.12 161 GLU A N 1
ATOM 1208 C CA . GLU A 1 161 ? -12.298 15.502 12.823 1.00 52.12 161 GLU A CA 1
ATOM 1209 C C . GLU A 1 161 ? -12.556 16.364 14.079 1.00 52.12 161 GLU A C 1
ATOM 1211 O O . GLU A 1 161 ? -13.167 17.428 13.973 1.00 52.12 161 GLU A O 1
ATOM 1216 N N . ASP A 1 162 ? -12.076 15.930 15.250 1.00 46.38 162 ASP A N 1
ATOM 1217 C CA . ASP A 1 162 ? -12.305 16.589 16.541 1.00 46.38 162 ASP A CA 1
ATOM 1218 C C . ASP A 1 162 ? -11.038 17.103 17.237 1.00 46.38 162 ASP A C 1
ATOM 1220 O O . ASP A 1 162 ? -11.151 18.025 18.033 1.00 46.38 162 ASP A O 1
ATOM 1224 N N . GLU A 1 163 ? -9.829 16.612 16.919 1.00 51.50 163 GLU A N 1
ATOM 1225 C CA . GLU A 1 163 ? -8.614 17.417 17.192 1.00 51.50 163 GLU A CA 1
ATOM 1226 C C . GLU A 1 163 ? -8.664 18.747 16.421 1.00 51.50 163 GLU A C 1
ATOM 1228 O O . GLU A 1 163 ? -8.034 19.731 16.794 1.00 51.50 163 GLU A O 1
ATOM 1233 N N . MET A 1 164 ? -9.463 18.773 15.355 1.00 54.53 164 MET A N 1
ATOM 1234 C CA . MET A 1 164 ? -9.783 19.941 14.555 1.00 54.53 164 MET A CA 1
ATOM 1235 C C . MET A 1 164 ? -10.969 20.759 15.080 1.00 54.53 164 MET A C 1
ATOM 1237 O O . MET A 1 164 ? -11.429 21.645 14.366 1.00 54.53 164 MET A O 1
ATOM 1241 N N . SER A 1 165 ? -11.489 20.507 16.290 1.00 47.94 165 SER A N 1
ATOM 1242 C CA . SER A 1 165 ? -12.605 21.298 16.839 1.00 47.94 165 SER A CA 1
ATOM 1243 C C . SER A 1 165 ? -12.287 22.792 17.000 1.00 47.94 165 SER A C 1
ATOM 1245 O O . SER A 1 165 ? -13.217 23.585 17.111 1.00 47.94 165 SER A O 1
ATOM 1247 N N . ASP A 1 166 ? -11.003 23.172 16.961 1.00 47.66 166 ASP A N 1
ATOM 1248 C CA . ASP A 1 166 ? -10.531 24.566 16.970 1.00 47.66 166 ASP A CA 1
ATOM 1249 C C . ASP A 1 166 ? -10.351 25.169 15.557 1.00 47.66 166 ASP A C 1
ATOM 1251 O O . ASP A 1 166 ? -10.043 26.354 15.421 1.00 47.66 166 ASP A O 1
ATOM 1255 N N . ALA A 1 167 ? -10.529 24.378 14.492 1.00 51.44 167 ALA A N 1
ATOM 1256 C CA . ALA A 1 167 ? -10.551 24.850 13.111 1.00 51.44 167 ALA A CA 1
ATOM 1257 C C . ALA A 1 167 ? -12.011 24.998 12.659 1.00 51.44 167 ALA A C 1
ATOM 1259 O O . ALA A 1 167 ? -12.687 24.004 12.381 1.00 51.44 167 ALA A O 1
ATOM 1260 N N . GLU A 1 168 ? -12.506 26.238 12.592 1.00 46.69 168 GLU A N 1
ATOM 1261 C CA . GLU A 1 168 ? -13.797 26.535 11.962 1.00 46.69 168 GLU A CA 1
ATOM 1262 C C . GLU A 1 168 ? -13.850 25.855 10.571 1.00 46.69 168 GLU A C 1
ATOM 1264 O O . GLU A 1 168 ? -12.905 25.941 9.789 1.00 46.69 168 GLU A O 1
ATOM 1269 N N . ASP A 1 169 ? -14.926 25.103 10.316 1.00 56.72 169 ASP A N 1
ATOM 1270 C CA . ASP A 1 169 ? -15.229 24.327 9.096 1.00 56.72 169 ASP A CA 1
ATOM 1271 C C . ASP A 1 169 ? -14.439 23.038 8.781 1.00 56.72 169 ASP A C 1
ATOM 1273 O O . ASP A 1 169 ? -14.767 22.350 7.810 1.00 56.72 169 ASP A O 1
ATOM 1277 N N . GLY A 1 170 ? -13.490 22.599 9.616 1.00 60.59 170 GLY A N 1
ATOM 1278 C CA . GLY A 1 170 ? -12.766 21.345 9.347 1.00 60.59 170 GLY A CA 1
ATOM 1279 C C . GLY A 1 170 ? -11.776 21.449 8.176 1.00 60.59 170 GLY A C 1
ATOM 1280 O O . GLY A 1 170 ? -11.549 20.466 7.465 1.00 60.59 170 GLY A O 1
ATOM 1281 N N . ASP A 1 171 ? -11.193 22.637 7.999 1.00 71.50 171 ASP A N 1
ATOM 1282 C CA . ASP A 1 171 ? -10.086 22.920 7.085 1.00 71.50 171 ASP A CA 1
ATOM 1283 C C . ASP A 1 171 ? -8.761 22.353 7.637 1.00 71.50 171 ASP A C 1
ATOM 1285 O O . ASP A 1 171 ? -8.232 22.795 8.661 1.00 71.50 171 ASP A O 1
ATOM 1289 N N . LEU A 1 172 ? -8.204 21.354 6.945 1.00 72.44 172 LEU A N 1
ATOM 1290 C CA . LEU A 1 172 ? -6.936 20.701 7.292 1.00 72.44 172 LEU A CA 1
ATOM 1291 C C . LEU A 1 172 ? -5.699 21.454 6.789 1.00 72.44 172 LEU A C 1
ATOM 1293 O O . LEU A 1 172 ? -4.579 21.078 7.151 1.00 72.44 172 LEU A O 1
ATOM 1297 N N . SER A 1 173 ? -5.858 22.499 5.972 1.00 72.06 173 SER A N 1
ATOM 1298 C CA . SER A 1 173 ? -4.732 23.237 5.386 1.00 72.06 173 SER A CA 1
ATOM 1299 C C . SER A 1 173 ? -3.864 23.942 6.435 1.00 72.06 173 SER A C 1
ATOM 1301 O O . SER A 1 173 ? -2.675 24.173 6.214 1.00 72.06 173 SER A O 1
ATOM 1303 N N . ARG A 1 174 ? -4.439 24.237 7.608 1.00 73.88 174 ARG A N 1
ATOM 1304 C CA . ARG A 1 174 ? -3.786 24.946 8.721 1.00 73.88 174 ARG A CA 1
ATOM 1305 C C . ARG A 1 174 ? -3.254 24.022 9.819 1.00 73.88 174 ARG A C 1
ATOM 1307 O O . ARG A 1 174 ? -2.743 24.511 10.825 1.00 73.88 174 ARG A O 1
ATOM 1314 N N . SER A 1 175 ? -3.380 22.703 9.656 1.00 73.12 175 SER A N 1
ATOM 1315 C CA . SER A 1 175 ? -2.966 21.746 10.684 1.00 73.12 175 SER A CA 1
ATOM 1316 C C . SER A 1 175 ? -1.448 21.738 10.885 1.00 73.12 175 SER A C 1
ATOM 1318 O O . SER A 1 175 ? -0.676 21.662 9.930 1.00 73.12 175 SER A O 1
ATOM 1320 N N . THR A 1 176 ? -1.017 21.750 12.146 1.00 73.06 176 THR A N 1
ATOM 1321 C CA . THR A 1 176 ? 0.391 21.595 12.553 1.00 73.06 176 THR A CA 1
ATOM 1322 C C . THR A 1 176 ? 0.735 20.159 12.963 1.00 73.06 176 THR A C 1
ATOM 1324 O O . THR A 1 176 ? 1.886 19.867 13.292 1.00 73.06 176 THR A O 1
ATOM 1327 N N . SER A 1 177 ? -0.237 19.238 12.930 1.00 74.62 177 SER A N 1
ATOM 1328 C CA . SER A 1 177 ? -0.028 17.832 13.281 1.00 74.62 177 SER A CA 1
ATOM 1329 C C . SER A 1 177 ? 0.866 17.147 12.248 1.00 74.62 177 SER A C 1
ATOM 1331 O O . SER A 1 177 ? 0.534 17.071 11.065 1.00 74.62 177 SER A O 1
ATOM 1333 N N . SER A 1 178 ? 1.984 16.573 12.698 1.00 72.69 178 SER A N 1
ATOM 1334 C CA . SER A 1 178 ? 2.918 15.833 11.836 1.00 72.69 178 SER A CA 1
ATOM 1335 C C . SER A 1 178 ? 2.250 14.668 11.098 1.00 72.69 178 SER A C 1
ATOM 1337 O O . SER A 1 178 ? 2.630 14.345 9.972 1.00 72.69 178 SER A O 1
ATOM 1339 N N . THR A 1 179 ? 1.220 14.068 11.703 1.00 75.00 179 THR A N 1
ATOM 1340 C CA . THR A 1 179 ? 0.446 12.977 11.097 1.00 75.00 179 THR A CA 1
ATOM 1341 C C . THR A 1 179 ? -0.385 13.475 9.918 1.00 75.00 179 THR A C 1
ATOM 1343 O O . THR A 1 179 ? -0.400 12.827 8.871 1.00 75.00 179 THR A O 1
ATOM 1346 N N . VAL A 1 180 ? -1.023 14.640 10.066 1.00 77.69 180 VAL A N 1
ATOM 1347 C CA . VAL A 1 180 ? -1.799 15.291 9.000 1.00 77.69 180 VAL A CA 1
ATOM 1348 C C . VAL A 1 180 ? -0.876 15.758 7.876 1.00 77.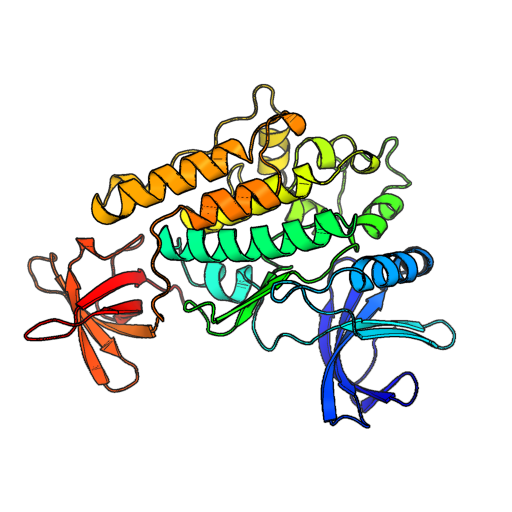69 180 VAL A C 1
ATOM 1350 O O . VAL A 1 180 ? -1.112 15.433 6.714 1.00 77.69 180 VAL A O 1
ATOM 1353 N N . ILE A 1 181 ? 0.226 16.432 8.218 1.00 78.62 181 ILE A N 1
ATOM 1354 C CA . ILE A 1 181 ? 1.228 16.897 7.247 1.00 78.62 181 ILE A CA 1
ATOM 1355 C C . ILE A 1 181 ? 1.798 15.718 6.441 1.00 78.62 181 ILE A C 1
ATOM 1357 O O . ILE A 1 181 ? 2.009 15.822 5.231 1.00 78.62 181 ILE A O 1
ATOM 1361 N N . GLY A 1 182 ? 2.018 14.571 7.092 1.00 81.06 182 GLY A N 1
ATOM 1362 C CA . GLY A 1 182 ? 2.462 13.340 6.438 1.00 81.06 182 GLY A CA 1
ATOM 1363 C C . GLY A 1 182 ? 1.421 12.708 5.505 1.00 81.06 182 GLY A C 1
ATOM 1364 O O . GLY A 1 182 ? 1.804 11.976 4.590 1.00 81.06 182 GLY A O 1
ATOM 1365 N N . ALA A 1 183 ? 0.132 12.993 5.708 1.00 87.69 183 ALA A N 1
ATOM 1366 C CA . ALA A 1 183 ? -0.971 12.492 4.891 1.00 87.69 183 ALA A CA 1
ATOM 1367 C C . ALA A 1 183 ? -1.296 13.394 3.686 1.00 87.69 183 ALA A C 1
ATOM 1369 O O . ALA A 1 183 ? -1.825 12.890 2.697 1.00 87.69 183 ALA A O 1
ATOM 1370 N N . TRP A 1 184 ? -0.939 14.687 3.717 1.00 91.50 184 TRP A N 1
ATOM 1371 C CA . TRP A 1 184 ? -1.207 15.642 2.627 1.00 91.50 184 TRP A CA 1
ATOM 1372 C C . TRP A 1 184 ? -0.855 15.145 1.215 1.00 91.50 184 TRP A C 1
ATOM 1374 O O . TRP A 1 184 ? -1.666 15.358 0.317 1.00 91.50 184 TRP A O 1
ATOM 1384 N N . PRO A 1 185 ? 0.264 14.433 0.975 1.00 95.56 185 PRO A N 1
ATOM 1385 C CA . PRO A 1 185 ? 0.572 13.911 -0.359 1.00 95.56 185 PRO A CA 1
ATOM 1386 C C . PRO A 1 185 ? -0.445 12.930 -0.951 1.00 95.56 185 PRO A C 1
ATOM 1388 O O . PRO A 1 185 ? -0.443 12.724 -2.163 1.00 95.56 185 PRO A O 1
ATOM 1391 N N . TYR A 1 186 ? -1.282 12.319 -0.113 1.00 96.06 186 TYR A N 1
ATOM 1392 C CA . TYR A 1 186 ? -2.290 11.331 -0.506 1.00 96.06 186 TYR A CA 1
ATOM 1393 C C . TYR A 1 186 ? -3.716 11.837 -0.268 1.00 96.06 186 TYR A C 1
ATOM 1395 O O . TYR A 1 186 ? -4.678 11.107 -0.497 1.00 96.06 186 TYR A O 1
ATOM 1403 N N . MET A 1 187 ? -3.867 13.069 0.220 1.00 94.19 187 MET A N 1
ATOM 1404 C CA . MET A 1 187 ? -5.144 13.617 0.653 1.00 94.19 187 MET A CA 1
ATOM 1405 C C . MET A 1 187 ? -5.890 14.261 -0.515 1.00 94.19 187 MET A C 1
ATOM 1407 O O . MET A 1 187 ? -5.303 15.015 -1.291 1.00 94.19 187 MET A O 1
ATOM 1411 N N . ALA A 1 188 ? -7.183 13.961 -0.634 1.00 95.19 188 ALA A N 1
ATOM 1412 C CA . ALA A 1 188 ? -8.037 14.544 -1.661 1.00 95.19 188 ALA A CA 1
ATOM 1413 C C . ALA A 1 188 ? -8.339 16.032 -1.367 1.00 95.19 188 ALA A C 1
ATOM 1415 O O . ALA A 1 188 ? -8.436 16.397 -0.191 1.00 95.19 188 ALA A O 1
ATOM 1416 N N . PRO A 1 189 ? -8.542 16.892 -2.384 1.00 93.81 189 PRO A N 1
ATOM 1417 C CA . PRO A 1 189 ? -8.831 18.316 -2.183 1.00 93.81 189 PRO A CA 1
ATOM 1418 C C . PRO A 1 189 ? -10.024 18.559 -1.253 1.00 93.81 189 PRO A C 1
ATOM 1420 O O . PRO A 1 189 ? -9.969 19.405 -0.365 1.00 93.81 189 PRO A O 1
ATOM 1423 N N . GLU A 1 190 ? -11.094 17.780 -1.408 1.00 92.44 190 GLU A N 1
ATOM 1424 C CA . GLU A 1 190 ? -12.294 17.899 -0.586 1.00 92.44 190 GLU A CA 1
ATOM 1425 C C . GLU A 1 190 ? -12.063 17.483 0.872 1.00 92.44 190 GLU A C 1
ATOM 1427 O O . GLU A 1 190 ? -12.692 18.044 1.761 1.00 92.44 190 GLU A O 1
ATOM 1432 N N . MET A 1 191 ? -11.124 16.566 1.144 1.00 88.94 191 MET A N 1
ATOM 1433 C CA . MET A 1 191 ? -10.727 16.252 2.521 1.00 88.94 191 MET A CA 1
ATOM 1434 C C . MET A 1 191 ? -9.972 17.408 3.166 1.00 88.94 191 MET A C 1
ATOM 1436 O O . MET A 1 191 ? -10.110 17.619 4.365 1.00 88.94 191 MET A O 1
ATOM 1440 N N . ILE A 1 192 ? -9.162 18.125 2.383 1.00 87.62 192 ILE A N 1
ATOM 1441 C CA . ILE A 1 192 ? -8.387 19.265 2.872 1.00 87.62 192 ILE A CA 1
ATOM 1442 C C . ILE A 1 192 ? -9.331 20.413 3.228 1.00 87.62 192 ILE A C 1
ATOM 1444 O O . ILE A 1 192 ? -9.205 20.992 4.299 1.00 87.62 192 ILE A O 1
ATOM 1448 N N . LEU A 1 193 ? -10.269 20.719 2.328 1.00 85.44 193 LEU A N 1
ATOM 1449 C CA . LEU A 1 193 ? -11.157 21.876 2.441 1.00 85.44 193 LEU A CA 1
ATOM 1450 C C . LEU A 1 193 ? -12.335 21.645 3.390 1.00 85.44 193 LEU A C 1
ATOM 1452 O O . LEU A 1 193 ? -12.722 22.557 4.110 1.00 85.44 193 LEU A O 1
ATOM 1456 N N . LYS A 1 194 ? -12.949 20.457 3.335 1.00 83.25 194 LYS A N 1
ATOM 1457 C CA . LYS A 1 194 ? -14.165 20.107 4.081 1.00 83.25 194 LYS A CA 1
ATOM 1458 C C . LYS A 1 194 ? -14.126 18.643 4.497 1.00 83.25 194 LYS A C 1
ATOM 1460 O O . LYS A 1 194 ? -14.861 17.803 3.974 1.00 83.25 194 LYS A O 1
ATOM 1465 N N . TYR A 1 195 ? -13.279 18.331 5.474 1.00 80.62 195 TYR A N 1
ATOM 1466 C CA . TYR A 1 195 ? -13.044 16.954 5.916 1.00 80.62 195 TYR A CA 1
ATOM 1467 C C . TYR A 1 195 ? -14.329 16.169 6.241 1.00 80.62 195 TYR A C 1
ATOM 1469 O O . TYR A 1 195 ? -14.433 14.976 5.945 1.00 80.62 195 TYR A O 1
ATOM 1477 N N . ARG A 1 196 ? -15.329 16.844 6.825 1.00 72.44 196 ARG A N 1
ATOM 1478 C CA . ARG A 1 196 ? -16.603 16.236 7.244 1.00 72.44 196 ARG A CA 1
ATOM 1479 C C . ARG A 1 196 ? -17.430 15.713 6.068 1.00 72.44 196 ARG A C 1
ATOM 1481 O O . ARG A 1 196 ? -18.016 14.633 6.170 1.00 72.44 196 ARG A O 1
ATOM 1488 N N . ASP A 1 197 ? -17.390 16.428 4.947 1.00 76.81 197 ASP A N 1
ATOM 1489 C CA . ASP A 1 197 ? -18.155 16.134 3.731 1.00 76.81 197 ASP A CA 1
ATOM 1490 C C . ASP A 1 197 ? -17.440 15.120 2.822 1.00 76.81 197 ASP A C 1
ATOM 1492 O O . ASP A 1 197 ? -18.032 14.578 1.886 1.00 76.81 197 ASP A O 1
ATOM 1496 N N . ALA A 1 198 ? -16.167 14.817 3.103 1.00 83.25 198 ALA A N 1
ATOM 1497 C CA . ALA A 1 198 ? -15.387 13.875 2.315 1.00 83.25 198 ALA A CA 1
ATOM 1498 C C . ALA A 1 198 ? -15.935 12.440 2.442 1.00 83.25 198 ALA A C 1
ATOM 1500 O O . ALA A 1 198 ? -15.948 11.821 3.518 1.00 83.25 198 ALA A O 1
ATOM 1501 N N . GLY A 1 199 ? -16.390 11.909 1.307 1.00 90.94 199 GLY A N 1
ATOM 1502 C CA . GLY A 1 199 ? -16.991 10.584 1.180 1.00 90.94 199 GLY A CA 1
ATOM 1503 C C . GLY A 1 199 ? -16.085 9.554 0.501 1.00 90.94 199 GLY A C 1
ATOM 1504 O O . GLY A 1 199 ? -14.872 9.712 0.398 1.00 90.94 199 GLY A O 1
ATOM 1505 N N . LYS A 1 200 ? -16.710 8.490 -0.012 1.00 95.69 200 LYS A N 1
ATOM 1506 C CA . LYS A 1 200 ? -16.064 7.358 -0.705 1.00 95.69 200 LYS A CA 1
ATOM 1507 C C . LYS A 1 200 ? -15.040 7.764 -1.795 1.00 95.69 200 LYS A C 1
ATOM 1509 O O . LYS A 1 200 ? -13.984 7.133 -1.848 1.00 95.69 200 LYS A O 1
ATOM 1514 N N . PRO A 1 201 ? -15.262 8.802 -2.632 1.00 97.75 201 PRO A N 1
ATOM 1515 C CA . PRO A 1 201 ? -14.294 9.184 -3.670 1.00 97.75 201 PRO A CA 1
ATOM 1516 C C . PRO A 1 201 ? -12.940 9.686 -3.148 1.00 97.75 201 PRO A C 1
ATOM 1518 O O . PRO A 1 201 ? -11.964 9.694 -3.901 1.00 97.75 201 PRO A O 1
ATOM 1521 N N . ALA A 1 202 ? -12.859 10.097 -1.881 1.00 96.25 202 ALA A N 1
ATOM 1522 C CA . ALA A 1 202 ? -11.611 10.541 -1.277 1.00 96.25 202 ALA A CA 1
ATOM 1523 C C . ALA A 1 202 ? -10.614 9.380 -1.110 1.00 96.25 202 ALA A C 1
ATOM 1525 O O . ALA A 1 202 ? -9.432 9.529 -1.407 1.00 96.25 202 ALA A O 1
ATOM 1526 N N . ASP A 1 203 ? -11.099 8.188 -0.744 1.00 97.00 203 ASP A N 1
ATOM 1527 C CA . ASP A 1 203 ? -10.257 6.989 -0.653 1.00 97.00 203 ASP A CA 1
ATOM 1528 C C . ASP A 1 203 ? -9.685 6.600 -2.027 1.00 97.00 203 ASP A C 1
ATOM 1530 O O . ASP A 1 203 ? -8.540 6.165 -2.124 1.00 97.00 203 ASP A O 1
ATOM 1534 N N . VAL A 1 204 ? -10.460 6.792 -3.103 1.00 98.62 204 VAL A N 1
ATOM 1535 C CA . VAL A 1 204 ? -10.023 6.513 -4.483 1.00 98.62 204 VAL A CA 1
ATOM 1536 C C . VAL A 1 204 ? -8.863 7.422 -4.891 1.00 98.62 204 VAL A C 1
ATOM 1538 O O . VAL A 1 204 ? -7.889 6.948 -5.477 1.00 98.62 204 VAL A O 1
ATOM 1541 N N . TRP A 1 205 ? -8.930 8.706 -4.534 1.00 98.50 205 TRP A N 1
ATOM 1542 C CA . TRP A 1 205 ? -7.817 9.634 -4.728 1.00 98.50 205 TRP A CA 1
ATOM 1543 C C . TRP A 1 205 ? -6.564 9.154 -3.993 1.00 98.50 205 TRP A C 1
ATOM 1545 O O . TRP A 1 205 ? -5.486 9.083 -4.582 1.00 98.50 205 TRP A O 1
ATOM 1555 N N . SER A 1 206 ? -6.698 8.769 -2.721 1.00 98.06 206 SER A N 1
ATOM 1556 C CA . SER A 1 206 ? -5.570 8.288 -1.921 1.00 98.06 206 SER A CA 1
ATOM 1557 C C . SER A 1 206 ? -4.935 7.018 -2.492 1.00 98.06 206 SER A C 1
ATOM 1559 O O . SER A 1 206 ? -3.708 6.916 -2.534 1.00 98.06 206 SER A O 1
ATOM 1561 N N . LEU A 1 207 ? -5.741 6.073 -2.995 1.00 98.56 207 LEU A N 1
ATOM 1562 C CA . LEU A 1 207 ? -5.236 4.892 -3.704 1.00 98.56 207 LEU A CA 1
ATOM 1563 C C . LEU A 1 207 ? -4.399 5.276 -4.928 1.00 98.56 207 LEU A C 1
ATOM 1565 O O . LEU A 1 207 ? -3.311 4.735 -5.126 1.00 98.56 207 LEU A O 1
ATOM 1569 N N . ALA A 1 208 ? -4.881 6.225 -5.728 1.00 98.69 208 ALA A N 1
ATOM 1570 C CA . ALA A 1 208 ? -4.183 6.676 -6.924 1.00 98.69 208 ALA A CA 1
ATOM 1571 C C . ALA A 1 208 ? -2.900 7.447 -6.600 1.00 98.69 208 ALA A C 1
ATOM 1573 O O . ALA A 1 208 ? -1.882 7.240 -7.257 1.00 98.69 208 ALA A O 1
ATOM 1574 N N . ALA A 1 209 ? -2.907 8.271 -5.551 1.00 98.44 209 ALA A N 1
ATOM 1575 C CA . ALA A 1 209 ? -1.712 8.961 -5.084 1.00 98.44 209 ALA A CA 1
ATOM 1576 C C . ALA A 1 209 ? -0.625 7.979 -4.612 1.00 98.44 209 ALA A C 1
ATOM 1578 O O . ALA A 1 209 ? 0.547 8.155 -4.950 1.00 98.44 209 ALA A O 1
ATOM 1579 N N . MET A 1 210 ? -1.008 6.913 -3.896 1.00 98.00 210 MET A N 1
ATOM 1580 C CA . MET A 1 210 ? -0.089 5.830 -3.529 1.00 98.00 210 MET A CA 1
ATOM 1581 C C . MET A 1 210 ? 0.427 5.075 -4.756 1.00 98.00 210 MET A C 1
ATOM 1583 O O . MET A 1 210 ? 1.628 4.853 -4.874 1.00 98.00 210 MET A O 1
ATOM 1587 N N . ALA A 1 211 ? -0.453 4.702 -5.689 1.00 98.38 211 ALA A N 1
ATOM 1588 C CA . ALA A 1 211 ? -0.060 4.001 -6.911 1.00 98.38 211 ALA A CA 1
ATOM 1589 C C . ALA A 1 211 ? 0.907 4.831 -7.769 1.00 98.38 211 ALA A C 1
ATOM 1591 O O . ALA A 1 211 ? 1.888 4.297 -8.285 1.00 98.38 211 ALA A O 1
ATOM 1592 N N . TYR A 1 212 ? 0.682 6.143 -7.861 1.00 98.12 212 TYR A N 1
ATOM 1593 C CA . TYR A 1 212 ? 1.595 7.061 -8.532 1.00 98.12 212 TYR A CA 1
ATOM 1594 C C . TYR A 1 212 ? 2.981 7.076 -7.870 1.00 98.12 212 TYR A C 1
ATOM 1596 O O . TYR A 1 212 ? 3.998 7.010 -8.564 1.00 98.12 212 TYR A O 1
ATOM 1604 N N . GLU A 1 213 ? 3.041 7.142 -6.536 1.00 97.44 213 GLU A N 1
ATOM 1605 C CA . GLU A 1 213 ? 4.316 7.115 -5.814 1.00 97.44 213 GLU A CA 1
ATOM 1606 C C . GLU A 1 213 ? 5.050 5.791 -6.006 1.00 97.44 213 GLU A C 1
ATOM 1608 O O . GLU A 1 213 ? 6.242 5.800 -6.301 1.00 97.44 213 GLU A O 1
ATOM 1613 N N . LEU A 1 214 ? 4.342 4.662 -5.930 1.00 96.50 214 LEU A N 1
ATOM 1614 C CA . LEU A 1 214 ? 4.927 3.351 -6.203 1.00 96.50 214 LEU A CA 1
ATOM 1615 C C . LEU A 1 214 ? 5.505 3.280 -7.622 1.00 96.50 214 LEU A C 1
ATOM 1617 O O . LEU A 1 214 ? 6.603 2.767 -7.802 1.00 96.50 214 LEU A O 1
ATOM 1621 N N . MET A 1 215 ? 4.799 3.810 -8.623 1.00 94.62 215 MET A N 1
ATOM 1622 C CA . MET A 1 215 ? 5.210 3.727 -10.029 1.00 94.62 215 MET A CA 1
ATOM 1623 C C . MET A 1 215 ? 6.358 4.670 -10.399 1.00 94.62 215 MET A C 1
ATOM 1625 O O . MET A 1 215 ? 7.163 4.342 -11.272 1.00 94.62 215 MET A O 1
ATOM 1629 N N . SER A 1 216 ? 6.424 5.846 -9.771 1.00 93.50 216 SER A N 1
ATOM 1630 C CA . SER A 1 216 ? 7.355 6.920 -10.146 1.00 93.50 216 SER A CA 1
ATOM 1631 C C . SER A 1 216 ? 8.503 7.136 -9.159 1.00 93.50 216 SER A C 1
ATOM 1633 O O . SER A 1 216 ? 9.492 7.789 -9.508 1.00 93.50 216 SER A O 1
ATOM 1635 N N . GLY A 1 217 ? 8.361 6.642 -7.928 1.00 93.00 217 GLY A N 1
ATOM 1636 C CA . GLY A 1 217 ? 9.233 6.966 -6.801 1.00 93.00 217 GLY A CA 1
ATOM 1637 C C . GLY A 1 217 ? 8.966 8.311 -6.138 1.00 93.00 217 GLY A C 1
ATOM 1638 O O . GLY A 1 217 ? 9.644 8.671 -5.178 1.00 93.00 217 GLY A O 1
ATOM 1639 N N . ASN A 1 218 ? 8.018 9.088 -6.663 1.00 94.25 218 ASN A N 1
ATOM 1640 C CA . ASN A 1 218 ? 7.757 10.456 -6.246 1.00 94.25 218 ASN A CA 1
ATOM 1641 C C . ASN A 1 218 ? 6.270 10.652 -5.964 1.00 94.25 218 ASN A C 1
ATOM 1643 O O . ASN A 1 218 ? 5.410 10.086 -6.625 1.00 94.25 218 ASN A O 1
ATOM 1647 N N . LYS A 1 219 ? 5.940 11.513 -5.006 1.00 95.69 219 LYS A N 1
ATOM 1648 C CA . LYS A 1 219 ? 4.543 11.877 -4.731 1.00 95.69 219 LYS A CA 1
ATOM 1649 C C . LYS A 1 219 ? 3.957 12.677 -5.905 1.00 95.69 219 LYS A C 1
ATOM 1651 O O . LYS A 1 219 ? 4.677 13.514 -6.452 1.00 95.69 219 LYS A O 1
ATOM 1656 N N . PRO A 1 220 ? 2.666 12.501 -6.251 1.00 96.56 220 PRO A N 1
ATOM 1657 C CA . PRO A 1 220 ? 2.052 13.125 -7.435 1.00 96.56 220 PRO A CA 1
ATOM 1658 C C . PRO A 1 220 ? 2.130 14.652 -7.429 1.00 96.56 220 PRO A C 1
ATOM 1660 O O . PRO A 1 220 ? 2.323 15.272 -8.472 1.00 96.56 220 PRO A O 1
ATOM 1663 N N . PHE A 1 221 ? 2.034 15.248 -6.241 1.00 96.88 221 PHE A N 1
ATOM 1664 C CA . PHE A 1 221 ? 1.990 16.696 -6.046 1.00 96.88 221 PHE A CA 1
ATOM 1665 C C . PHE A 1 221 ? 3.143 17.217 -5.172 1.00 96.88 221 PHE A C 1
ATOM 1667 O O . PHE A 1 221 ? 3.125 18.359 -4.724 1.00 96.88 221 PHE A O 1
ATOM 1674 N N . GLY A 1 222 ? 4.167 16.392 -4.937 1.00 94.88 222 GLY A N 1
ATOM 1675 C CA . GLY A 1 222 ? 5.278 16.701 -4.034 1.00 94.88 222 GLY A CA 1
ATOM 1676 C C . GLY A 1 222 ? 5.026 16.293 -2.573 1.00 94.88 222 GLY A C 1
ATOM 1677 O O . GLY A 1 222 ? 4.030 15.640 -2.264 1.00 94.88 222 GLY A O 1
ATOM 1678 N N . PRO A 1 223 ? 5.965 16.588 -1.659 1.00 93.06 223 PRO A N 1
ATOM 1679 C CA . PRO A 1 223 ? 5.854 16.239 -0.245 1.00 93.06 223 PRO A CA 1
ATOM 1680 C C . PRO A 1 223 ? 5.184 17.342 0.586 1.00 93.06 223 PRO A C 1
ATOM 1682 O O . PRO A 1 223 ? 5.305 18.524 0.274 1.00 93.06 223 PRO A O 1
ATOM 1685 N N . GLY A 1 224 ? 4.547 16.953 1.696 1.00 89.75 224 GLY A N 1
ATOM 1686 C CA . GLY A 1 224 ? 4.104 17.866 2.755 1.00 89.75 224 GLY A CA 1
ATOM 1687 C C . GLY A 1 224 ? 3.397 19.130 2.228 1.00 89.75 224 GLY A C 1
ATOM 1688 O O . GLY A 1 224 ? 2.482 19.001 1.412 1.00 89.75 224 GLY A O 1
ATOM 1689 N N . PRO A 1 225 ? 3.789 20.344 2.672 1.00 89.19 225 PRO A N 1
ATOM 1690 C CA . PRO A 1 225 ? 3.139 21.593 2.258 1.00 89.19 225 PRO A CA 1
ATOM 1691 C C . PRO A 1 225 ? 3.134 21.845 0.741 1.00 89.19 225 PRO A C 1
ATOM 1693 O O . PRO A 1 225 ? 2.235 22.511 0.232 1.00 89.19 225 PRO A O 1
ATOM 1696 N N . THR A 1 226 ? 4.110 21.311 -0.005 1.00 93.12 226 THR A N 1
ATOM 1697 C CA . THR A 1 226 ? 4.139 21.429 -1.472 1.00 93.12 226 THR A CA 1
ATOM 1698 C C . THR A 1 226 ? 2.959 20.696 -2.108 1.00 93.12 226 THR A C 1
ATOM 1700 O O . THR A 1 226 ? 2.343 21.236 -3.026 1.00 93.12 226 THR A O 1
ATOM 1703 N N . ALA A 1 227 ? 2.599 19.520 -1.576 1.00 93.94 227 ALA A N 1
ATOM 1704 C CA . ALA A 1 227 ? 1.415 18.780 -2.012 1.00 93.94 227 ALA A CA 1
ATOM 1705 C C . ALA A 1 227 ? 0.144 19.589 -1.785 1.00 93.94 227 ALA A C 1
ATOM 1707 O O . ALA A 1 227 ? -0.647 19.760 -2.706 1.00 93.94 227 ALA A O 1
ATOM 1708 N N . LEU A 1 228 ? -0.006 20.141 -0.579 1.00 91.50 228 LEU A N 1
ATOM 1709 C CA . LEU A 1 228 ? -1.144 20.974 -0.208 1.00 91.50 228 LEU A CA 1
ATOM 1710 C C . LEU A 1 228 ? -1.324 22.145 -1.188 1.00 91.50 228 LEU A C 1
ATOM 1712 O O . LEU A 1 228 ? -2.398 22.314 -1.762 1.00 91.50 228 LEU A O 1
ATOM 1716 N N . ALA A 1 229 ? -0.259 22.909 -1.443 1.00 93.19 229 ALA A N 1
ATOM 1717 C CA . ALA A 1 229 ? -0.302 24.048 -2.360 1.00 93.19 229 ALA A CA 1
ATOM 1718 C C . ALA A 1 229 ? -0.639 23.641 -3.806 1.00 93.19 229 ALA A C 1
ATOM 1720 O O . ALA A 1 229 ? -1.370 24.345 -4.502 1.00 93.19 229 ALA A O 1
ATOM 1721 N N . ALA A 1 230 ? -0.118 22.503 -4.270 1.00 94.75 230 ALA A N 1
ATOM 1722 C CA . ALA A 1 230 ? -0.394 21.999 -5.609 1.00 94.75 230 ALA A CA 1
ATOM 1723 C C . ALA A 1 230 ? -1.841 21.503 -5.764 1.00 94.75 230 ALA A C 1
ATOM 1725 O O . ALA A 1 230 ? -2.465 21.816 -6.778 1.00 94.75 230 ALA A O 1
ATOM 1726 N N . VAL A 1 231 ? -2.368 20.776 -4.773 1.00 94.12 231 VAL A N 1
ATOM 1727 C CA . VAL A 1 231 ? -3.724 20.198 -4.772 1.00 94.12 231 VAL A CA 1
ATOM 1728 C C . VAL A 1 231 ? -4.811 21.271 -4.655 1.00 94.12 231 VAL A C 1
ATOM 1730 O O . VAL A 1 231 ? -5.886 21.106 -5.221 1.00 94.12 231 VAL A O 1
ATOM 1733 N N . LEU A 1 232 ? -4.537 22.389 -3.977 1.00 92.81 232 LEU A N 1
ATOM 1734 C CA . LEU A 1 232 ? -5.485 23.505 -3.837 1.00 92.81 232 LEU A CA 1
ATOM 1735 C C . LEU A 1 232 ? -5.459 24.510 -5.002 1.00 92.81 232 LEU A C 1
ATOM 1737 O O . LEU A 1 232 ? -6.231 25.470 -5.014 1.00 92.81 232 LEU A O 1
ATOM 1741 N N . ARG A 1 233 ? -4.583 24.321 -5.993 1.00 93.06 233 ARG A N 1
ATOM 1742 C CA . ARG A 1 233 ? -4.534 25.177 -7.183 1.00 93.06 233 ARG A CA 1
ATOM 1743 C C . ARG A 1 233 ? -5.702 24.871 -8.125 1.00 93.06 233 ARG A C 1
ATOM 1745 O O . ARG A 1 233 ? -6.123 23.727 -8.252 1.00 93.06 233 ARG A O 1
ATOM 1752 N N . SER A 1 234 ? -6.172 25.892 -8.843 1.00 89.25 234 SER A N 1
ATOM 1753 C CA . SER A 1 234 ? -7.166 25.744 -9.910 1.00 89.25 234 SER A CA 1
ATOM 1754 C C . SER A 1 234 ? -6.576 26.179 -11.263 1.00 89.25 234 SER A C 1
ATOM 1756 O O . SER A 1 234 ? -6.207 27.349 -11.396 1.00 89.25 234 SER A O 1
ATOM 1758 N N . PRO A 1 235 ? -6.446 25.275 -12.256 1.00 90.69 235 PRO A N 1
ATOM 1759 C CA . PRO A 1 235 ? -6.709 23.835 -12.167 1.00 90.69 235 PRO A CA 1
ATOM 1760 C C . PRO A 1 235 ? -5.650 23.096 -11.328 1.00 90.69 235 PRO A C 1
ATOM 1762 O O . PRO A 1 235 ? -4.498 23.535 -11.235 1.00 90.69 235 PRO A O 1
ATOM 1765 N N . ILE A 1 236 ? -6.029 21.944 -10.761 1.00 93.44 236 ILE A N 1
ATOM 1766 C CA . ILE A 1 236 ? -5.069 21.016 -10.146 1.00 93.44 236 ILE A CA 1
ATOM 1767 C C . ILE A 1 236 ? -4.108 20.560 -11.254 1.00 93.44 236 ILE A C 1
ATOM 1769 O O . ILE A 1 236 ? -4.572 20.188 -12.337 1.00 93.44 236 ILE A O 1
ATOM 1773 N N . PRO A 1 237 ? -2.780 20.609 -11.045 1.00 94.62 237 PRO A N 1
ATOM 1774 C CA . PRO A 1 237 ? -1.837 20.121 -12.043 1.00 94.62 237 PRO A CA 1
ATOM 1775 C C . PRO A 1 237 ? -2.076 18.642 -12.329 1.00 94.62 237 PRO A C 1
ATOM 1777 O O . PRO A 1 237 ? -2.387 17.873 -11.429 1.00 94.62 237 PRO A O 1
ATOM 1780 N N . VAL A 1 238 ? -1.839 18.216 -13.563 1.00 94.75 238 VAL A N 1
ATOM 1781 C CA . VAL A 1 238 ? -1.727 16.785 -13.850 1.00 94.75 238 VAL A CA 1
ATOM 1782 C C . VAL A 1 238 ? -0.348 16.325 -13.354 1.00 94.75 238 VAL A C 1
ATOM 1784 O O . VAL A 1 238 ? 0.645 16.975 -13.701 1.00 94.75 2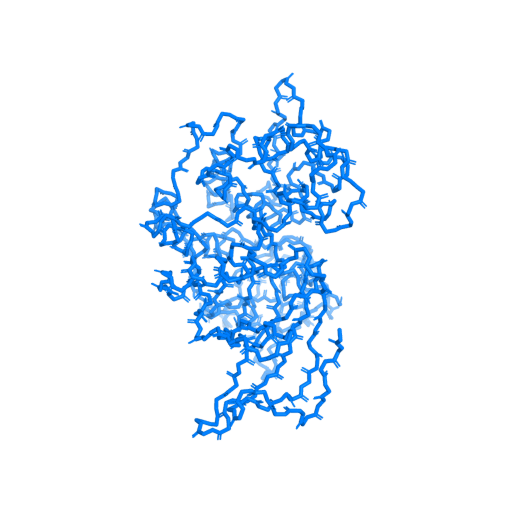38 VAL A O 1
ATOM 1787 N N . PRO A 1 239 ? -0.248 15.261 -12.531 1.00 95.44 239 PRO A N 1
ATOM 1788 C CA . PRO A 1 239 ? 1.043 14.676 -12.172 1.00 95.44 239 PRO A CA 1
ATOM 1789 C C . PRO A 1 239 ? 1.833 14.327 -13.437 1.00 95.44 239 PRO A C 1
ATOM 1791 O O . PRO A 1 239 ? 1.222 13.906 -14.412 1.00 95.44 239 PRO A O 1
ATOM 1794 N N . PRO A 1 240 ? 3.160 14.499 -13.485 1.00 95.00 240 PRO A N 1
ATOM 1795 C CA . PRO A 1 240 ? 3.913 14.179 -14.691 1.00 95.00 240 PRO A CA 1
ATOM 1796 C C . PRO A 1 240 ? 3.889 12.673 -14.985 1.00 95.00 240 PRO A C 1
ATOM 1798 O O . PRO A 1 240 ? 3.944 11.844 -14.080 1.00 95.00 240 PRO A O 1
ATOM 1801 N N . ARG A 1 241 ? 3.886 12.297 -16.267 1.00 93.81 241 ARG A N 1
ATOM 1802 C CA . ARG A 1 241 ? 4.090 10.895 -16.661 1.00 93.81 241 ARG A CA 1
ATOM 1803 C C . ARG A 1 241 ? 5.453 10.407 -16.133 1.00 93.81 241 ARG A C 1
ATOM 1805 O O . ARG A 1 241 ? 6.451 11.093 -16.380 1.00 93.81 241 ARG A O 1
ATOM 1812 N N . PRO A 1 242 ? 5.542 9.252 -15.442 1.00 91.25 242 PRO A N 1
ATOM 1813 C CA . PRO A 1 242 ? 6.806 8.774 -14.883 1.00 91.25 242 PRO A CA 1
ATOM 1814 C C . PRO A 1 242 ? 7.897 8.614 -15.944 1.00 91.25 242 PRO A C 1
ATOM 1816 O O . PRO A 1 242 ? 7.693 7.98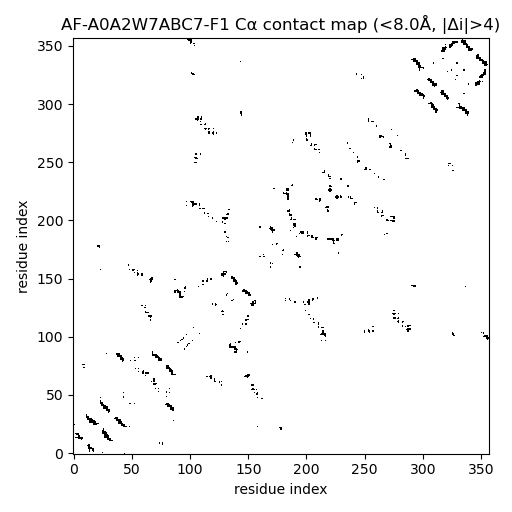1 -16.981 1.00 91.25 242 PRO A O 1
ATOM 1819 N N . ALA A 1 243 ? 9.081 9.168 -15.677 1.00 87.25 243 ALA A N 1
ATOM 1820 C CA . ALA A 1 243 ? 10.185 9.197 -16.637 1.00 87.25 243 ALA A CA 1
ATOM 1821 C C . ALA A 1 243 ? 10.660 7.791 -17.045 1.00 87.25 243 ALA A C 1
ATOM 1823 O O . ALA A 1 243 ? 11.080 7.586 -18.181 1.00 87.25 243 ALA A O 1
ATOM 1824 N N . GLN A 1 244 ? 10.537 6.820 -16.137 1.00 82.44 244 GLN A N 1
ATOM 1825 C CA . GLN A 1 244 ? 10.920 5.423 -16.325 1.00 82.44 244 GLN A CA 1
ATOM 1826 C C . GLN A 1 244 ? 10.151 4.747 -17.473 1.00 82.44 244 GLN A C 1
ATOM 1828 O O . GLN A 1 244 ? 10.687 3.827 -18.090 1.00 82.44 244 GLN A O 1
ATOM 1833 N N . LEU A 1 245 ? 8.940 5.220 -17.800 1.00 83.19 245 LEU A N 1
ATOM 1834 C CA . LEU A 1 245 ? 8.136 4.685 -18.903 1.00 83.19 245 LEU A CA 1
ATOM 1835 C C . LEU A 1 245 ? 8.688 5.073 -20.284 1.00 83.19 245 LEU A C 1
ATOM 1837 O O . LEU A 1 245 ? 8.612 4.269 -21.205 1.00 83.19 245 LEU A O 1
ATOM 1841 N N . HIS A 1 246 ? 9.318 6.248 -20.436 1.00 75.56 246 HIS A N 1
ATOM 1842 C CA . HIS A 1 246 ? 9.903 6.675 -21.721 1.00 75.56 246 HIS A CA 1
ATOM 1843 C C . HIS A 1 246 ? 11.105 5.830 -22.148 1.00 75.56 246 HIS A C 1
ATOM 1845 O O . HIS A 1 246 ? 11.443 5.763 -23.327 1.00 75.56 246 HIS A O 1
ATOM 1851 N N . CYS A 1 247 ? 11.813 5.240 -21.188 1.00 72.56 247 CYS A N 1
ATOM 1852 C CA . CYS A 1 247 ? 13.120 4.656 -21.456 1.00 72.56 247 CYS A CA 1
ATOM 1853 C C . CYS A 1 247 ? 13.051 3.207 -21.953 1.00 72.56 247 CYS A C 1
ATOM 1855 O O . CYS A 1 247 ? 14.079 2.698 -22.405 1.00 72.56 247 CYS A O 1
ATOM 1857 N N . LYS A 1 248 ? 11.899 2.529 -21.830 1.00 81.44 248 LYS A N 1
ATOM 1858 C CA . LYS A 1 248 ? 11.779 1.074 -22.012 1.00 81.44 248 LYS A CA 1
ATOM 1859 C C . LYS A 1 248 ? 10.415 0.657 -22.599 1.00 81.44 248 LYS A C 1
ATOM 1861 O O . LYS A 1 248 ? 9.458 0.489 -21.839 1.00 81.44 248 LYS A O 1
ATOM 1866 N N . PRO A 1 249 ? 10.337 0.379 -23.919 1.00 87.00 249 PRO A N 1
ATOM 1867 C CA . PRO A 1 249 ? 9.085 0.048 -24.612 1.00 87.00 249 PRO A CA 1
ATOM 1868 C C . PRO A 1 249 ? 8.308 -1.146 -24.037 1.00 87.00 249 PRO A C 1
ATOM 1870 O O . PRO A 1 249 ? 7.094 -1.209 -24.170 1.00 87.00 249 PRO A O 1
ATOM 1873 N N . GLN A 1 250 ? 8.969 -2.101 -23.372 1.00 88.94 250 GLN A N 1
ATOM 1874 C CA . GLN A 1 250 ? 8.273 -3.248 -22.765 1.00 88.94 250 GLN A CA 1
ATOM 1875 C C . GLN A 1 250 ? 7.369 -2.903 -21.576 1.00 88.94 250 GLN A C 1
ATOM 1877 O O . GLN A 1 250 ? 6.491 -3.693 -21.245 1.00 88.94 250 GLN A O 1
ATOM 1882 N N . PHE A 1 251 ? 7.606 -1.775 -20.903 1.00 93.12 251 PHE A N 1
ATOM 1883 C CA . PHE A 1 251 ? 6.807 -1.350 -19.751 1.00 93.12 251 PHE A CA 1
ATOM 1884 C C . PHE A 1 251 ? 5.769 -0.302 -20.134 1.00 93.12 251 PHE A C 1
ATOM 1886 O O . PHE A 1 251 ? 4.835 -0.071 -19.373 1.00 93.12 251 PHE A O 1
ATOM 1893 N N . GLU A 1 252 ? 5.932 0.315 -21.302 1.00 92.44 252 GLU A N 1
ATOM 1894 C CA . GLU A 1 252 ? 5.150 1.458 -21.750 1.00 92.44 252 GLU A CA 1
ATOM 1895 C C . GLU A 1 252 ? 3.649 1.155 -21.897 1.00 92.44 252 GLU A C 1
ATOM 1897 O O . GLU A 1 252 ? 2.882 1.877 -21.267 1.00 92.44 252 GLU A O 1
ATOM 1902 N N . PRO A 1 253 ? 3.189 0.081 -22.576 1.00 94.00 253 PRO A N 1
ATOM 1903 C CA . PRO A 1 253 ? 1.752 -0.154 -22.755 1.00 94.00 253 PRO A CA 1
ATOM 1904 C C . PRO A 1 253 ? 0.987 -0.282 -21.430 1.00 94.00 253 PRO A C 1
ATOM 1906 O O . PRO A 1 253 ? 0.044 0.463 -21.173 1.00 94.00 253 PRO A O 1
ATOM 1909 N N . LEU A 1 254 ? 1.445 -1.173 -20.542 1.00 96.12 254 LEU A N 1
ATOM 1910 C CA . LEU A 1 254 ? 0.834 -1.349 -19.221 1.00 96.12 254 LEU A CA 1
ATOM 1911 C C . LEU A 1 254 ? 1.033 -0.110 -18.338 1.00 96.12 254 LEU A C 1
ATOM 1913 O O . LEU A 1 254 ? 0.150 0.245 -17.560 1.00 96.12 254 LEU A O 1
ATOM 1917 N N . GLY A 1 255 ? 2.194 0.538 -18.438 1.00 96.12 255 GLY A N 1
ATOM 1918 C CA . GLY A 1 255 ? 2.497 1.760 -17.706 1.00 96.12 255 GLY A CA 1
ATOM 1919 C C . GLY A 1 255 ? 1.565 2.911 -18.067 1.00 96.12 255 GLY A C 1
ATOM 1920 O O . GLY A 1 255 ? 1.113 3.610 -17.167 1.00 96.12 255 GLY A O 1
ATOM 1921 N N . ASP A 1 256 ? 1.229 3.074 -19.345 1.00 95.50 256 ASP A N 1
ATOM 1922 C CA . ASP A 1 256 ? 0.312 4.108 -19.822 1.00 95.50 256 ASP A CA 1
ATOM 1923 C C . ASP A 1 256 ? -1.133 3.820 -19.447 1.00 95.50 256 ASP A C 1
ATOM 1925 O O . ASP A 1 256 ? -1.825 4.719 -18.972 1.00 95.50 256 ASP A O 1
ATOM 1929 N N . GLU A 1 257 ? -1.592 2.576 -19.593 1.00 97.31 257 GLU A N 1
ATOM 1930 C CA . GLU A 1 257 ? -2.921 2.178 -19.120 1.00 97.31 257 GLU A CA 1
ATOM 1931 C C . GLU A 1 257 ? -3.075 2.447 -17.618 1.00 97.31 257 GLU A C 1
ATOM 1933 O O . GLU A 1 257 ? -4.048 3.070 -17.183 1.00 97.31 257 GLU A O 1
ATOM 1938 N N . LEU A 1 258 ? -2.077 2.045 -16.826 1.00 98.06 258 LEU A N 1
ATOM 1939 C CA . LEU A 1 258 ? -2.072 2.253 -15.384 1.00 98.06 258 LEU A CA 1
ATOM 1940 C C . LEU A 1 258 ? -1.972 3.738 -15.012 1.00 98.06 258 LEU A C 1
ATOM 1942 O O . LEU A 1 258 ? -2.689 4.194 -14.123 1.00 98.06 258 LEU A O 1
ATOM 1946 N N . TYR A 1 259 ? -1.120 4.506 -15.689 1.00 98.00 259 TYR A N 1
ATOM 1947 C CA . TYR A 1 259 ? -0.982 5.945 -15.473 1.00 98.00 259 TYR A CA 1
ATOM 1948 C C . TYR A 1 259 ? -2.274 6.699 -15.800 1.00 98.00 259 TYR A C 1
ATOM 1950 O O . TYR A 1 259 ? -2.729 7.507 -14.993 1.00 98.00 259 TYR A O 1
ATOM 1958 N N . ASN A 1 260 ? -2.918 6.392 -16.927 1.00 97.94 260 ASN A N 1
ATOM 1959 C CA . ASN A 1 260 ? -4.195 6.997 -17.300 1.00 97.94 260 ASN A CA 1
ATOM 1960 C C . ASN A 1 260 ? -5.292 6.665 -16.280 1.00 97.94 260 ASN A C 1
ATOM 1962 O O . ASN A 1 260 ? -6.065 7.545 -15.889 1.00 97.94 260 ASN A O 1
ATOM 1966 N N . LEU A 1 261 ? -5.325 5.420 -15.793 1.00 98.56 261 LEU A N 1
ATOM 1967 C CA . LEU A 1 261 ? -6.233 5.008 -14.726 1.00 98.56 261 LEU A CA 1
ATOM 1968 C C . LEU A 1 261 ? -5.972 5.796 -13.432 1.00 98.56 261 LEU A C 1
ATOM 1970 O O . LEU A 1 261 ? -6.912 6.344 -12.858 1.00 98.56 261 LEU A O 1
ATOM 1974 N N . ILE A 1 262 ? -4.709 5.932 -13.016 1.00 98.56 262 ILE A N 1
ATOM 1975 C CA . ILE A 1 262 ? -4.301 6.753 -11.866 1.00 98.56 262 ILE A CA 1
ATOM 1976 C C . ILE A 1 262 ? -4.765 8.207 -12.040 1.00 98.56 262 ILE A C 1
ATOM 1978 O O . ILE A 1 262 ? -5.379 8.766 -11.133 1.00 98.56 262 ILE A O 1
ATOM 1982 N N . CYS A 1 263 ? -4.537 8.818 -13.205 1.00 98.38 263 CYS A N 1
ATOM 1983 C CA . CYS A 1 263 ? -4.965 10.190 -13.479 1.00 98.38 263 CYS A CA 1
ATOM 1984 C C . CYS A 1 263 ? -6.490 10.357 -13.411 1.00 98.38 263 CYS A C 1
ATOM 1986 O O . CYS A 1 263 ? -6.958 11.363 -12.883 1.00 98.38 263 CYS A O 1
ATOM 1988 N N . SER A 1 264 ? -7.271 9.367 -13.862 1.00 98.38 264 SER A N 1
ATOM 1989 C CA . SER A 1 264 ? -8.742 9.399 -13.762 1.00 98.38 264 SER A CA 1
ATOM 1990 C C . SER A 1 264 ? -9.255 9.426 -12.313 1.00 98.38 264 SER A C 1
ATOM 1992 O O . SER A 1 264 ? -10.340 9.933 -12.033 1.00 98.38 264 SER A O 1
ATOM 1994 N N . CYS A 1 265 ? -8.462 8.918 -11.368 1.00 98.62 265 CYS A N 1
ATOM 1995 C CA . CYS A 1 265 ? -8.759 8.942 -9.938 1.00 98.62 265 CYS A CA 1
ATOM 1996 C C . CYS A 1 265 ? -8.295 10.234 -9.243 1.00 98.62 265 CYS A C 1
ATOM 1998 O O . CYS A 1 265 ? -8.761 10.526 -8.144 1.00 98.62 265 CYS A O 1
ATOM 2000 N N . LEU A 1 266 ? -7.401 11.009 -9.868 1.00 98.19 266 LEU A N 1
ATOM 2001 C CA . LEU A 1 266 ? -6.837 12.260 -9.340 1.00 98.19 266 LEU A CA 1
ATOM 2002 C C . LEU A 1 266 ? -7.548 13.511 -9.892 1.00 98.19 266 LEU A C 1
ATOM 2004 O O . LEU A 1 266 ? -6.971 14.597 -9.957 1.00 98.19 266 LEU A O 1
ATOM 2008 N N . LEU A 1 267 ? -8.813 13.372 -10.298 1.00 97.19 267 LEU A N 1
ATOM 2009 C CA . LEU A 1 267 ? -9.644 14.490 -10.744 1.00 97.19 267 LEU A CA 1
ATOM 2010 C C . LEU A 1 267 ? -10.124 15.333 -9.558 1.00 97.19 267 LEU A C 1
ATOM 2012 O O . LEU A 1 267 ? -10.517 14.799 -8.519 1.00 97.19 267 LEU A O 1
ATOM 2016 N N . ALA A 1 268 ? -10.122 16.658 -9.730 1.00 94.81 268 ALA A N 1
ATOM 2017 C CA . ALA A 1 268 ? -10.566 17.599 -8.702 1.00 94.81 268 ALA A CA 1
ATOM 2018 C C . ALA A 1 268 ? -12.014 17.329 -8.263 1.00 94.81 268 ALA A C 1
ATOM 2020 O O . ALA A 1 268 ? -12.279 17.257 -7.067 1.00 94.81 268 ALA A O 1
ATOM 2021 N N . ASP A 1 269 ? -12.919 17.121 -9.226 1.00 95.50 269 ASP A N 1
ATOM 2022 C CA . ASP A 1 269 ? -14.315 16.760 -8.976 1.00 95.50 269 ASP A CA 1
ATOM 2023 C C . ASP A 1 269 ? -14.420 15.312 -8.454 1.00 95.50 269 ASP A C 1
ATOM 2025 O O . ASP A 1 269 ? -14.115 14.371 -9.198 1.00 95.50 269 ASP A O 1
ATOM 2029 N N . PRO A 1 270 ? -14.880 15.098 -7.205 1.00 96.56 270 PRO A N 1
ATOM 2030 C CA . PRO A 1 270 ? -15.037 13.764 -6.634 1.00 96.56 270 PRO A CA 1
ATOM 2031 C C . PRO A 1 270 ? -16.026 12.877 -7.401 1.00 96.56 270 PRO A C 1
ATOM 2033 O O . PRO A 1 270 ? -15.875 11.657 -7.388 1.00 96.56 270 PRO A O 1
ATOM 2036 N N . SER A 1 271 ? -17.029 13.461 -8.065 1.00 96.69 271 SER A N 1
ATOM 2037 C CA . SER A 1 271 ? -18.061 12.721 -8.803 1.00 96.69 271 SER A CA 1
ATOM 2038 C C . SER A 1 271 ? -17.586 12.210 -10.166 1.00 96.69 271 SER A C 1
ATOM 2040 O O . SER A 1 271 ? -18.138 11.242 -10.687 1.00 96.69 271 SER A O 1
ATOM 2042 N N . ALA A 1 272 ? -16.528 12.816 -10.713 1.00 97.56 272 ALA A N 1
ATOM 2043 C CA . ALA A 1 272 ? -15.908 12.404 -11.968 1.00 97.56 272 ALA A CA 1
ATOM 2044 C C . ALA A 1 272 ? -14.932 11.224 -11.801 1.00 97.56 272 ALA A C 1
ATOM 2046 O O . ALA A 1 272 ? -14.528 10.610 -12.790 1.00 97.56 272 ALA A O 1
ATOM 2047 N N . ARG A 1 273 ? -14.537 10.898 -10.562 1.00 98.25 273 ARG A N 1
ATOM 2048 C CA . ARG A 1 273 ? -13.646 9.770 -10.257 1.00 98.25 273 ARG A CA 1
ATOM 2049 C C . ARG A 1 273 ? -14.410 8.445 -10.363 1.00 98.25 273 ARG A C 1
ATOM 2051 O O . ARG A 1 273 ? -15.587 8.386 -10.000 1.00 98.25 273 ARG A O 1
ATOM 2058 N N . PRO A 1 274 ? -13.758 7.341 -10.766 1.00 98.56 274 PRO A N 1
ATOM 2059 C CA . PRO A 1 274 ? -14.377 6.027 -10.656 1.00 98.56 274 PRO A CA 1
ATOM 2060 C C . PRO A 1 274 ? -14.628 5.664 -9.188 1.00 98.56 274 PRO A C 1
ATOM 2062 O O . PRO A 1 274 ? -13.874 6.033 -8.291 1.00 98.56 274 PRO A O 1
ATOM 2065 N N . THR A 1 275 ? -15.661 4.871 -8.928 1.00 98.75 275 THR A N 1
ATOM 2066 C CA . THR A 1 275 ? -15.839 4.223 -7.620 1.00 98.75 275 THR A CA 1
ATOM 2067 C C . THR A 1 275 ? -14.731 3.196 -7.367 1.00 98.75 275 THR A C 1
ATOM 2069 O O . THR A 1 275 ? -14.163 2.644 -8.309 1.00 98.75 275 THR A O 1
ATOM 2072 N N . ALA A 1 276 ? -14.468 2.844 -6.103 1.00 98.56 276 ALA A N 1
ATOM 2073 C CA . ALA A 1 276 ? -13.497 1.793 -5.774 1.00 98.56 276 ALA A CA 1
ATOM 2074 C C . ALA A 1 276 ? -13.839 0.439 -6.432 1.00 98.56 276 ALA A C 1
ATOM 2076 O O . ALA A 1 276 ? -12.947 -0.294 -6.854 1.00 98.56 276 ALA A O 1
ATOM 2077 N N . ALA A 1 277 ? -15.131 0.131 -6.592 1.00 98.69 277 ALA A N 1
ATOM 2078 C CA . ALA A 1 277 ? -15.584 -1.070 -7.291 1.00 98.69 277 ALA A CA 1
ATOM 2079 C C . ALA A 1 277 ? -15.291 -1.022 -8.803 1.00 98.69 277 ALA A C 1
ATOM 2081 O O . ALA A 1 277 ? -14.886 -2.030 -9.378 1.00 98.69 277 ALA A O 1
ATOM 2082 N N . GLN A 1 278 ? -15.473 0.134 -9.452 1.00 98.69 278 GLN A N 1
ATOM 2083 C CA . GLN A 1 278 ? -15.071 0.323 -10.853 1.00 98.69 278 GLN A CA 1
ATOM 2084 C C . GLN A 1 278 ? -13.553 0.258 -11.003 1.00 98.69 278 GLN A C 1
ATOM 2086 O O . GLN A 1 278 ? -13.073 -0.427 -11.896 1.00 98.69 278 GLN A O 1
ATOM 2091 N N . LEU A 1 279 ? -12.807 0.895 -10.099 1.00 98.69 279 LEU A N 1
ATOM 2092 C CA . LEU A 1 279 ? -11.349 0.841 -10.083 1.00 98.69 279 LEU A CA 1
ATOM 2093 C C . LEU A 1 279 ? -10.845 -0.604 -9.981 1.00 98.69 279 LEU A C 1
ATOM 2095 O O . LEU A 1 279 ? -9.985 -0.998 -10.762 1.00 98.69 279 LEU A O 1
ATOM 2099 N N . ALA A 1 280 ? -11.428 -1.420 -9.097 1.00 98.56 280 ALA A N 1
ATOM 2100 C CA . ALA A 1 280 ? -11.092 -2.839 -8.992 1.00 98.56 280 ALA A CA 1
ATOM 2101 C C . ALA A 1 280 ? -11.330 -3.591 -10.315 1.00 98.56 280 ALA A C 1
ATOM 2103 O O . ALA A 1 280 ? -10.466 -4.356 -10.735 1.00 98.56 280 ALA A O 1
ATOM 2104 N N . LYS A 1 281 ? -12.452 -3.329 -11.004 1.00 98.44 281 LYS A N 1
ATOM 2105 C CA . LYS A 1 281 ? -12.745 -3.912 -12.327 1.00 98.44 281 LYS A CA 1
ATOM 2106 C C . LYS A 1 281 ? -11.773 -3.444 -13.411 1.00 98.44 281 LYS A C 1
ATOM 2108 O O . LYS A 1 281 ? -11.343 -4.247 -14.229 1.00 98.44 281 LYS A O 1
ATOM 2113 N N . TYR A 1 282 ? -11.406 -2.164 -13.423 1.00 98.44 282 TYR A N 1
ATOM 2114 C CA . TYR A 1 282 ? -10.420 -1.646 -14.372 1.00 98.44 282 TYR A CA 1
ATOM 2115 C C . TYR A 1 282 ? -9.043 -2.269 -14.136 1.00 98.44 282 TYR A C 1
ATOM 2117 O O . TYR A 1 282 ? -8.385 -2.675 -15.088 1.00 98.44 282 TYR A O 1
ATOM 2125 N N . CYS A 1 283 ? -8.634 -2.439 -12.876 1.00 97.81 283 CYS A N 1
ATOM 2126 C CA . CYS A 1 283 ? -7.407 -3.161 -12.554 1.00 97.81 283 CYS A CA 1
ATOM 2127 C C . CYS A 1 283 ? -7.458 -4.639 -12.965 1.00 97.81 283 CYS A C 1
ATOM 2129 O O . CYS A 1 283 ? -6.440 -5.176 -13.385 1.00 97.81 283 CYS A O 1
ATOM 2131 N N . GLU A 1 284 ? -8.615 -5.296 -12.871 1.00 95.69 284 GLU A N 1
ATOM 2132 C CA . GLU A 1 284 ? -8.797 -6.678 -13.334 1.00 95.69 284 GLU A CA 1
ATOM 2133 C C . GLU A 1 284 ? -8.595 -6.824 -14.849 1.00 95.69 284 GLU A C 1
ATOM 2135 O O . GLU A 1 284 ? -8.086 -7.848 -15.295 1.00 95.69 284 GLU A O 1
ATOM 2140 N N . SER A 1 285 ? -8.925 -5.793 -15.634 1.00 96.12 285 SER A N 1
ATOM 2141 C CA . SER A 1 285 ? -8.664 -5.781 -17.079 1.00 96.12 285 SER A CA 1
ATOM 2142 C C . SER A 1 285 ? -7.212 -5.482 -17.471 1.00 96.12 285 SER A C 1
ATOM 2144 O O . SER A 1 285 ? -6.867 -5.651 -18.638 1.00 96.12 285 SER A O 1
ATOM 2146 N N . LEU A 1 286 ? -6.353 -5.057 -16.534 1.00 96.25 286 LEU A N 1
ATOM 2147 C CA . LEU A 1 286 ? -4.944 -4.788 -16.829 1.00 96.25 286 LEU A CA 1
ATOM 2148 C C . LEU A 1 286 ? -4.170 -6.102 -17.009 1.00 96.25 286 LEU A C 1
ATOM 2150 O O . LEU A 1 286 ? -4.197 -6.983 -16.148 1.00 96.25 286 LEU A O 1
ATOM 2154 N N . CYS A 1 287 ? -3.389 -6.204 -18.083 1.00 93.25 287 CYS A N 1
ATOM 2155 C CA . CYS A 1 287 ? -2.526 -7.357 -18.353 1.00 93.25 287 CYS A CA 1
ATOM 2156 C C . CYS A 1 287 ? -1.230 -7.321 -17.514 1.00 93.25 287 CYS A C 1
ATOM 2158 O O . CYS A 1 287 ? -0.137 -7.158 -18.058 1.00 93.25 287 CYS A O 1
ATOM 2160 N N . TYR A 1 288 ? -1.328 -7.461 -16.188 1.00 95.00 288 TYR A N 1
ATOM 2161 C CA . TYR A 1 288 ? -0.165 -7.480 -15.293 1.00 95.00 288 TYR A CA 1
ATOM 2162 C C . TYR A 1 288 ? 0.240 -8.894 -14.846 1.00 95.00 288 TYR A C 1
ATOM 2164 O O . TYR A 1 288 ? -0.578 -9.805 -14.727 1.00 95.00 288 TYR A O 1
ATOM 2172 N N . SER A 1 289 ? 1.532 -9.083 -14.562 1.00 91.94 289 SER A N 1
ATOM 2173 C CA . SER A 1 289 ? 2.061 -10.364 -14.076 1.00 91.94 289 SER A CA 1
ATOM 2174 C C . SER A 1 289 ? 1.811 -10.567 -12.578 1.00 91.94 289 SER A C 1
ATOM 2176 O O . SER A 1 289 ? 2.090 -9.687 -11.764 1.00 91.94 289 SER A O 1
ATOM 2178 N N . VAL A 1 290 ? 1.380 -11.775 -12.204 1.00 88.75 290 VAL A N 1
ATOM 2179 C CA . VAL A 1 290 ? 1.258 -12.239 -10.805 1.00 88.75 290 VAL A CA 1
ATOM 2180 C C . VAL A 1 290 ? 2.431 -13.118 -10.357 1.00 88.75 290 VAL A C 1
ATOM 2182 O O . VAL A 1 290 ? 2.364 -13.750 -9.306 1.00 88.75 290 VAL A O 1
ATOM 2185 N N . SER A 1 291 ? 3.497 -13.179 -11.158 1.00 93.31 291 SER A N 1
ATOM 2186 C CA . SER A 1 291 ? 4.657 -14.033 -10.885 1.00 93.31 291 SER A CA 1
ATOM 2187 C C . SER A 1 291 ? 5.335 -13.661 -9.566 1.00 93.31 291 SER A C 1
ATOM 2189 O O . SER A 1 291 ? 5.490 -12.479 -9.248 1.00 93.31 291 SER A O 1
ATOM 2191 N N . SER A 1 292 ? 5.775 -14.678 -8.822 1.00 93.94 292 SER A N 1
ATOM 2192 C CA . SER A 1 292 ? 6.585 -14.484 -7.621 1.00 93.94 292 SER A CA 1
ATOM 2193 C C . SER A 1 292 ? 7.898 -13.787 -7.954 1.00 93.94 292 SER A C 1
ATOM 2195 O O . SER A 1 292 ? 8.488 -13.988 -9.022 1.00 93.94 292 SER A O 1
ATOM 2197 N N . ARG A 1 293 ? 8.366 -12.991 -6.997 1.00 94.88 293 ARG A N 1
ATOM 2198 C CA . ARG A 1 293 ? 9.592 -12.216 -7.097 1.00 94.88 293 ARG A CA 1
ATOM 2199 C C . ARG A 1 293 ? 10.628 -12.708 -6.107 1.00 94.88 293 ARG A C 1
ATOM 2201 O O . ARG A 1 293 ? 10.321 -13.124 -4.992 1.00 94.88 293 ARG A O 1
ATOM 2208 N N . PHE A 1 294 ? 11.875 -12.640 -6.536 1.00 94.94 294 PHE A N 1
ATOM 2209 C CA . PHE A 1 294 ? 13.026 -13.157 -5.824 1.00 94.94 294 PHE A CA 1
ATOM 2210 C C . PHE A 1 294 ? 14.072 -12.067 -5.682 1.00 94.94 294 PHE A C 1
ATOM 2212 O O . PHE A 1 294 ? 14.264 -11.252 -6.586 1.00 94.94 294 PHE A O 1
ATOM 2219 N N . ASN A 1 295 ? 14.790 -12.112 -4.565 1.00 95.25 295 ASN A N 1
ATOM 2220 C CA . ASN A 1 295 ? 15.966 -11.287 -4.360 1.00 95.25 295 ASN A CA 1
ATOM 2221 C C . ASN A 1 295 ? 17.218 -12.023 -4.852 1.00 95.25 295 ASN A C 1
ATOM 2223 O O . ASN A 1 295 ? 17.331 -13.250 -4.752 1.00 95.25 295 ASN A O 1
ATOM 2227 N N . GLY A 1 296 ? 18.177 -11.262 -5.360 1.00 96.25 296 GLY A N 1
ATOM 2228 C CA . GLY A 1 296 ? 19.486 -11.759 -5.765 1.00 96.25 296 GLY A CA 1
ATOM 2229 C C . GLY A 1 296 ? 20.502 -10.633 -5.880 1.00 96.25 296 GLY A C 1
ATOM 2230 O O . GLY A 1 296 ? 20.209 -9.479 -5.567 1.00 96.25 296 GLY A O 1
ATOM 2231 N N . GLN A 1 297 ? 21.697 -10.973 -6.352 1.00 97.81 297 GLN A N 1
ATOM 2232 C CA . GLN A 1 297 ? 22.775 -10.013 -6.568 1.00 97.81 297 GLN A CA 1
ATOM 2233 C C . GLN A 1 297 ? 23.211 -10.006 -8.030 1.00 97.81 297 GLN A C 1
ATOM 2235 O O . GLN A 1 297 ? 23.413 -11.059 -8.638 1.00 97.81 297 GLN A O 1
ATOM 2240 N N . CYS A 1 298 ? 23.359 -8.815 -8.605 1.00 97.56 298 CYS A N 1
ATOM 2241 C CA . CYS A 1 298 ? 23.957 -8.641 -9.921 1.00 97.56 298 CYS A CA 1
ATOM 2242 C C . CYS A 1 298 ? 25.460 -8.940 -9.839 1.00 97.56 298 CYS A C 1
ATOM 2244 O O . CYS A 1 298 ? 26.215 -8.159 -9.267 1.00 97.56 298 CYS A O 1
ATOM 2246 N N . ASN A 1 299 ? 25.906 -10.050 -10.425 1.00 95.75 299 ASN A N 1
ATOM 2247 C CA . ASN A 1 299 ? 27.298 -10.509 -10.312 1.00 95.75 299 ASN A CA 1
ATOM 2248 C C . ASN A 1 299 ? 28.098 -10.357 -11.603 1.00 95.75 299 ASN A C 1
ATOM 2250 O O . ASN A 1 299 ? 29.319 -10.498 -11.608 1.00 95.75 299 ASN A O 1
ATOM 2254 N N . TYR A 1 300 ? 27.423 -10.062 -12.711 1.00 96.88 300 TYR A N 1
ATOM 2255 C CA . TYR A 1 300 ? 28.076 -9.872 -13.994 1.00 96.88 300 TYR A CA 1
ATOM 2256 C C . TYR A 1 300 ? 27.287 -8.904 -14.863 1.00 96.88 300 TYR A C 1
ATOM 2258 O O . TYR A 1 300 ? 26.088 -9.086 -15.060 1.00 96.88 300 TYR A O 1
ATOM 2266 N N . ILE A 1 301 ? 27.982 -7.932 -15.449 1.00 97.62 301 ILE A N 1
ATOM 2267 C CA . ILE A 1 301 ? 27.494 -7.109 -16.555 1.00 97.62 301 ILE A CA 1
ATOM 2268 C C . ILE A 1 301 ? 28.423 -7.354 -17.741 1.00 97.62 301 ILE A C 1
ATOM 2270 O O . ILE A 1 301 ? 29.642 -7.245 -17.621 1.00 97.62 301 ILE A O 1
ATOM 2274 N N . HIS A 1 302 ? 27.853 -7.694 -18.894 1.00 95.81 302 HIS A N 1
ATOM 2275 C CA . HIS A 1 302 ? 28.631 -7.896 -20.111 1.00 95.81 302 HIS A CA 1
ATOM 2276 C C . HIS A 1 302 ? 29.348 -6.588 -20.505 1.00 95.81 302 HIS A C 1
ATOM 2278 O O . HIS A 1 302 ? 28.718 -5.538 -20.410 1.00 95.81 302 HIS A O 1
ATOM 2284 N N . PRO A 1 303 ? 30.592 -6.600 -21.030 1.00 94.19 303 PRO A N 1
ATOM 2285 C CA . PRO A 1 303 ? 31.345 -5.375 -21.352 1.00 94.19 303 PRO A CA 1
ATOM 2286 C C . PRO A 1 303 ? 30.626 -4.390 -22.288 1.00 94.19 303 PRO A C 1
ATOM 2288 O O . PRO A 1 303 ? 30.721 -3.181 -22.123 1.00 94.19 303 PRO A O 1
ATOM 2291 N N . ARG A 1 304 ? 29.834 -4.903 -23.241 1.00 93.00 304 ARG A N 1
ATOM 2292 C CA . ARG A 1 304 ? 28.942 -4.088 -24.104 1.00 93.00 304 ARG A CA 1
ATOM 2293 C C . ARG A 1 304 ? 27.768 -3.424 -23.362 1.00 93.00 304 ARG A C 1
ATOM 2295 O O . ARG A 1 304 ? 26.995 -2.693 -23.963 1.00 93.00 304 ARG A O 1
ATOM 2302 N N . GLY A 1 305 ? 27.559 -3.746 -22.092 1.00 90.94 305 GLY A N 1
ATOM 2303 C CA . GLY A 1 305 ? 26.537 -3.179 -21.220 1.00 90.94 305 GLY A CA 1
ATOM 2304 C C . GLY A 1 305 ? 25.102 -3.653 -21.459 1.00 90.94 305 GLY A C 1
ATOM 2305 O O . GLY A 1 305 ? 24.262 -3.358 -20.623 1.00 90.94 305 GLY A O 1
ATOM 2306 N N . ALA A 1 306 ? 24.792 -4.374 -22.540 1.00 93.25 306 ALA A N 1
ATOM 2307 C CA . ALA A 1 306 ? 23.410 -4.708 -22.917 1.00 93.25 306 ALA A CA 1
ATOM 2308 C C . ALA A 1 306 ? 22.736 -5.806 -22.066 1.00 93.25 306 ALA A C 1
ATOM 2310 O O . ALA A 1 306 ? 21.520 -5.974 -22.117 1.00 93.25 306 ALA A O 1
ATOM 2311 N N . MET A 1 307 ? 23.504 -6.581 -21.300 1.00 95.75 307 MET A N 1
ATOM 2312 C CA . MET A 1 307 ? 22.994 -7.733 -20.553 1.00 95.75 307 MET A CA 1
ATOM 2313 C C . MET A 1 307 ? 23.852 -8.029 -19.328 1.00 95.75 307 MET A C 1
ATOM 2315 O O . MET A 1 307 ? 25.006 -7.600 -19.253 1.00 95.75 307 MET A O 1
ATOM 2319 N N . GLY A 1 308 ? 23.300 -8.803 -18.402 1.00 97.12 308 GLY A N 1
ATOM 2320 C CA . GLY A 1 308 ? 23.985 -9.225 -17.193 1.00 97.12 308 GLY A CA 1
ATOM 2321 C C . GLY A 1 308 ? 23.472 -10.552 -16.651 1.00 97.12 308 GLY A C 1
ATOM 2322 O O . GLY A 1 308 ? 22.666 -11.244 -17.280 1.00 97.12 308 GLY A O 1
ATOM 2323 N N . GLN A 1 309 ? 23.982 -10.919 -15.480 1.00 97.69 309 GLN A N 1
ATOM 2324 C CA . GLN A 1 309 ? 23.548 -12.094 -14.741 1.00 97.69 309 GLN A CA 1
ATOM 2325 C C . GLN A 1 309 ? 23.359 -11.783 -13.261 1.00 97.69 309 GLN A C 1
ATOM 2327 O O . GLN A 1 309 ? 24.123 -11.025 -12.658 1.00 97.69 309 GLN A O 1
ATOM 2332 N N . ILE A 1 310 ? 22.345 -12.422 -12.694 1.00 98.25 310 ILE A N 1
ATOM 2333 C CA . ILE A 1 310 ? 21.980 -12.370 -11.286 1.00 98.25 310 ILE A CA 1
ATOM 2334 C C . ILE A 1 310 ? 22.272 -13.735 -10.672 1.00 98.25 310 ILE A C 1
ATOM 2336 O O . ILE A 1 310 ? 22.009 -14.763 -11.299 1.00 98.25 310 ILE A O 1
ATOM 2340 N N . THR A 1 311 ? 22.789 -13.749 -9.451 1.00 97.69 311 THR A N 1
ATOM 2341 C CA . THR A 1 311 ? 22.874 -14.959 -8.633 1.00 97.69 311 THR A CA 1
ATOM 2342 C C . THR A 1 311 ? 21.804 -14.906 -7.551 1.00 97.69 311 THR A C 1
ATOM 2344 O O . THR A 1 311 ? 21.697 -13.909 -6.832 1.00 97.69 311 THR A O 1
ATOM 2347 N N . THR A 1 312 ? 20.983 -15.953 -7.457 1.00 95.56 312 THR A N 1
ATOM 2348 C CA . THR A 1 312 ? 19.985 -16.083 -6.385 1.00 95.56 312 THR A CA 1
ATOM 2349 C C . THR A 1 312 ? 20.671 -16.379 -5.056 1.00 95.56 312 THR A C 1
ATOM 2351 O O . THR A 1 312 ? 21.818 -16.821 -5.015 1.00 95.56 312 THR A O 1
ATOM 2354 N N . VAL A 1 313 ? 19.935 -16.241 -3.953 1.00 88.94 313 VAL A N 1
ATOM 2355 C CA . VAL A 1 313 ? 20.397 -16.682 -2.623 1.00 88.94 313 VAL A CA 1
ATOM 2356 C C . VAL A 1 313 ? 20.787 -18.173 -2.606 1.00 88.94 313 VAL A C 1
ATOM 2358 O O . VAL A 1 313 ? 21.643 -18.576 -1.827 1.00 88.94 313 VAL A O 1
ATOM 2361 N N . LYS A 1 314 ? 20.199 -18.993 -3.489 1.00 90.94 314 LYS A N 1
ATOM 2362 C CA . LYS A 1 314 ? 20.503 -20.428 -3.629 1.00 90.94 314 LYS A CA 1
ATOM 2363 C C . LYS A 1 314 ? 21.701 -20.723 -4.544 1.00 90.94 314 LYS A C 1
ATOM 2365 O O . LYS A 1 314 ? 22.079 -21.880 -4.680 1.00 90.94 314 LYS A O 1
ATOM 2370 N N . GLY A 1 315 ? 22.299 -19.704 -5.163 1.00 92.88 315 GLY A N 1
ATOM 2371 C CA . GLY A 1 315 ? 23.425 -19.851 -6.089 1.00 92.88 315 GLY A CA 1
ATOM 2372 C C . GLY A 1 315 ? 23.033 -20.045 -7.559 1.00 92.88 315 GLY A C 1
ATOM 2373 O O . GLY A 1 315 ? 23.916 -20.181 -8.406 1.00 92.88 315 GLY A O 1
ATOM 2374 N N . ASP A 1 316 ? 21.740 -20.013 -7.895 1.00 94.38 316 ASP A N 1
ATOM 2375 C CA . ASP A 1 316 ? 21.279 -20.161 -9.279 1.00 94.38 316 ASP A CA 1
ATOM 2376 C C . ASP A 1 316 ? 21.654 -18.936 -10.113 1.00 94.38 316 ASP A C 1
ATOM 2378 O O . ASP A 1 316 ? 21.557 -17.798 -9.650 1.00 94.38 316 ASP A O 1
ATOM 2382 N N . ARG A 1 317 ? 22.040 -19.159 -11.373 1.00 96.88 317 ARG A N 1
ATOM 2383 C CA . ARG A 1 317 ? 22.374 -18.087 -12.319 1.00 96.88 317 ARG A CA 1
ATOM 2384 C C . ARG A 1 317 ? 21.177 -17.753 -13.189 1.00 96.88 317 ARG A C 1
ATOM 2386 O O . ARG A 1 317 ? 20.653 -18.616 -13.888 1.00 96.88 317 ARG A O 1
ATOM 2393 N N . ILE A 1 318 ? 20.811 -16.479 -13.208 1.00 97.94 318 ILE A N 1
ATOM 2394 C CA . ILE A 1 318 ? 19.686 -15.962 -13.979 1.00 97.94 318 ILE A CA 1
ATOM 2395 C C . ILE A 1 318 ? 20.199 -14.900 -14.945 1.00 97.94 318 ILE A C 1
ATOM 2397 O O . ILE A 1 318 ? 20.917 -13.980 -14.559 1.00 97.94 318 ILE A O 1
ATOM 2401 N N . PHE A 1 319 ? 19.848 -15.031 -16.218 1.00 98.06 319 PHE A N 1
ATOM 2402 C CA . PHE A 1 319 ? 20.195 -14.068 -17.254 1.00 98.06 319 PHE A CA 1
ATOM 2403 C C . PHE A 1 319 ? 19.219 -12.889 -17.251 1.00 98.06 319 PHE A C 1
ATOM 2405 O O . PHE A 1 319 ? 18.018 -13.090 -17.094 1.00 98.06 319 PHE A O 1
ATOM 2412 N N . PHE A 1 320 ? 19.690 -11.675 -17.532 1.00 97.50 320 PHE A N 1
ATOM 2413 C CA . PHE A 1 320 ? 18.799 -10.552 -17.831 1.00 97.50 320 PHE A CA 1
ATOM 2414 C C . PHE A 1 320 ? 19.341 -9.662 -18.949 1.00 97.50 320 PHE A C 1
ATOM 2416 O O . PHE A 1 320 ? 20.549 -9.471 -19.098 1.00 97.50 320 PHE A O 1
ATOM 2423 N N . ASN A 1 321 ? 18.425 -9.094 -19.731 1.00 95.69 321 ASN A N 1
ATOM 2424 C CA . ASN A 1 321 ? 18.719 -8.015 -20.670 1.00 95.69 321 ASN A CA 1
ATOM 2425 C C . ASN A 1 321 ? 18.486 -6.668 -19.959 1.00 95.69 321 ASN A C 1
ATOM 2427 O O . ASN A 1 321 ? 17.561 -6.567 -19.153 1.00 95.69 321 ASN A O 1
ATOM 2431 N N . MET A 1 322 ? 19.280 -5.636 -20.258 1.00 93.88 322 MET A N 1
ATOM 2432 C CA . MET A 1 322 ? 19.078 -4.284 -19.713 1.00 93.88 322 MET A CA 1
ATOM 2433 C C . MET A 1 322 ? 17.713 -3.682 -20.032 1.00 93.88 322 MET A C 1
ATOM 2435 O O . MET A 1 322 ? 17.266 -2.784 -19.330 1.00 93.88 322 MET A O 1
ATOM 2439 N N . ASP A 1 323 ? 17.035 -4.167 -21.062 1.00 93.06 323 ASP A N 1
ATOM 2440 C CA . ASP A 1 323 ? 15.668 -3.764 -21.356 1.00 93.06 323 ASP A CA 1
ATOM 2441 C C . ASP A 1 323 ? 14.695 -4.260 -20.281 1.00 93.06 323 ASP A C 1
ATOM 2443 O O . ASP A 1 323 ? 13.746 -3.572 -19.933 1.00 93.06 323 ASP A O 1
ATOM 2447 N N . SER A 1 324 ? 14.985 -5.398 -19.646 1.00 94.56 324 SER A N 1
ATOM 2448 C CA . SER A 1 324 ? 14.178 -5.904 -18.529 1.00 94.56 324 SER A CA 1
ATOM 2449 C C . SER A 1 324 ? 14.378 -5.138 -17.222 1.00 94.56 324 SER A C 1
ATOM 2451 O O . SER A 1 324 ? 13.689 -5.447 -16.255 1.00 94.56 324 SER A O 1
ATOM 2453 N N . VAL A 1 325 ? 15.294 -4.169 -17.166 1.00 93.75 325 VAL A N 1
ATOM 2454 C CA . VAL A 1 325 ? 15.519 -3.345 -15.975 1.00 93.75 325 VAL A CA 1
ATOM 2455 C C . VAL A 1 325 ? 14.514 -2.197 -15.947 1.00 93.75 325 VAL A C 1
ATOM 2457 O O . VAL A 1 325 ? 14.405 -1.453 -16.922 1.00 93.75 325 VAL A O 1
ATOM 2460 N N . TYR A 1 326 ? 13.825 -2.028 -14.820 1.00 92.06 326 TYR A N 1
ATOM 2461 C CA . TYR A 1 326 ? 12.953 -0.883 -14.568 1.00 92.06 326 TYR A CA 1
ATOM 2462 C C . TYR A 1 326 ? 13.573 0.023 -13.494 1.00 92.06 326 TYR A C 1
ATOM 2464 O O . TYR A 1 326 ? 13.868 -0.427 -12.387 1.00 92.06 326 TYR A O 1
ATOM 2472 N N . GLY A 1 327 ? 13.775 1.302 -13.825 1.00 89.00 327 GLY A N 1
ATOM 2473 C CA . GLY A 1 327 ? 14.413 2.280 -12.938 1.00 89.00 327 GLY A CA 1
ATOM 2474 C C . GLY A 1 327 ? 15.943 2.281 -13.019 1.00 89.00 327 GLY A C 1
ATOM 2475 O O . GLY A 1 327 ? 16.512 2.316 -14.112 1.00 89.00 327 GLY A O 1
ATOM 2476 N N . ASP A 1 328 ? 16.600 2.303 -11.857 1.00 90.56 328 ASP A N 1
ATOM 2477 C CA . ASP A 1 328 ? 18.055 2.436 -11.737 1.00 90.56 328 ASP A CA 1
ATOM 2478 C C . ASP A 1 328 ? 18.786 1.259 -12.415 1.00 90.56 328 ASP A C 1
ATOM 2480 O O . ASP A 1 328 ? 18.385 0.098 -12.308 1.00 90.56 328 ASP A O 1
ATOM 2484 N N . ARG A 1 329 ? 19.882 1.544 -13.129 1.00 92.12 329 ARG A N 1
ATOM 2485 C CA . ARG A 1 329 ? 20.658 0.510 -13.831 1.00 92.12 329 ARG A CA 1
ATOM 2486 C C . ARG A 1 329 ? 21.518 -0.284 -12.835 1.00 92.12 329 ARG A C 1
ATOM 2488 O O . ARG A 1 329 ? 22.305 0.336 -12.121 1.00 92.12 329 ARG A O 1
ATOM 2495 N N . PRO A 1 330 ? 21.455 -1.631 -12.814 1.00 94.75 330 PRO A N 1
ATOM 2496 C CA . PRO A 1 330 ? 22.281 -2.430 -11.917 1.00 94.75 330 PRO A CA 1
ATOM 2497 C C . PRO A 1 330 ? 23.760 -2.346 -12.299 1.00 94.75 330 PRO A C 1
ATOM 2499 O O . PRO A 1 330 ? 24.120 -2.391 -13.480 1.00 94.75 330 PRO A O 1
ATOM 2502 N N . VAL A 1 331 ? 24.615 -2.311 -11.280 1.00 95.56 331 VAL A N 1
ATOM 2503 C CA . VAL A 1 331 ? 26.062 -2.524 -11.390 1.00 95.56 331 VAL A CA 1
ATOM 2504 C C . VAL A 1 331 ? 26.433 -3.840 -10.708 1.00 95.56 331 VAL A C 1
ATOM 2506 O O . VAL A 1 331 ? 25.611 -4.453 -10.025 1.00 95.56 331 VAL A O 1
ATOM 2509 N N . VAL A 1 332 ? 27.659 -4.320 -10.915 1.00 96.81 332 VAL A N 1
ATOM 2510 C CA . VAL A 1 332 ? 28.136 -5.511 -10.198 1.00 96.81 332 VAL A CA 1
ATOM 2511 C C . VAL A 1 332 ? 28.132 -5.219 -8.694 1.00 96.81 332 VAL A C 1
ATOM 2513 O O . VAL A 1 332 ? 28.625 -4.180 -8.264 1.00 96.81 332 VAL A O 1
ATOM 2516 N N . GLY A 1 333 ? 27.542 -6.119 -7.912 1.00 95.69 333 GLY A N 1
ATOM 2517 C CA . GLY A 1 333 ? 27.324 -5.975 -6.475 1.00 95.69 333 GLY A CA 1
ATOM 2518 C C . GLY A 1 333 ? 25.939 -5.447 -6.090 1.00 95.69 333 GLY A C 1
ATOM 2519 O O . GLY A 1 333 ? 25.553 -5.617 -4.935 1.00 95.69 333 GLY A O 1
ATOM 2520 N N . SER A 1 334 ? 25.165 -4.871 -7.023 1.00 96.50 334 SER A N 1
ATOM 2521 C CA . SER A 1 334 ? 23.808 -4.383 -6.738 1.00 96.50 334 SER A CA 1
ATOM 2522 C C . SER A 1 334 ? 22.883 -5.508 -6.270 1.00 96.50 334 SER A C 1
ATOM 2524 O O . SER A 1 334 ? 22.766 -6.540 -6.939 1.00 96.50 334 SER A O 1
ATOM 2526 N N . SER A 1 335 ? 22.162 -5.269 -5.176 1.00 96.62 335 SER A N 1
A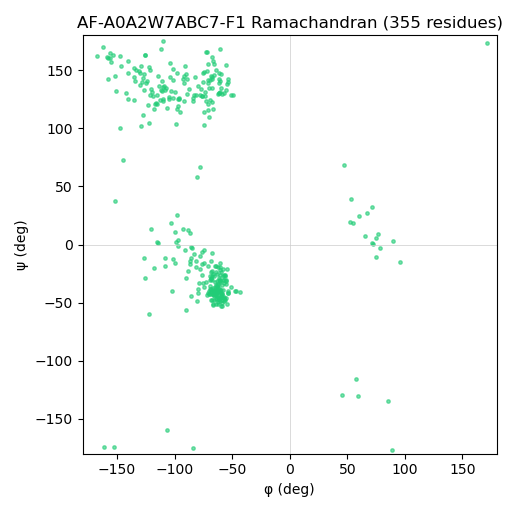TOM 2527 C CA . SER A 1 335 ? 21.001 -6.070 -4.785 1.00 96.62 335 SER A CA 1
ATOM 2528 C C . SER A 1 335 ? 19.852 -5.812 -5.754 1.00 96.62 335 SER A C 1
ATOM 2530 O O . SER A 1 335 ? 19.577 -4.665 -6.107 1.00 96.62 335 SER A O 1
ATOM 2532 N N . VAL A 1 336 ? 19.181 -6.870 -6.200 1.00 96.81 336 VAL A N 1
ATOM 2533 C CA . VAL A 1 336 ? 18.080 -6.770 -7.162 1.00 96.81 336 VAL A CA 1
ATOM 2534 C C . VAL A 1 336 ? 16.894 -7.639 -6.766 1.00 96.81 336 VAL A C 1
ATOM 2536 O O . VAL A 1 336 ? 17.060 -8.693 -6.154 1.00 96.81 336 VAL A O 1
ATOM 2539 N N . CYS A 1 337 ? 15.704 -7.213 -7.178 1.00 96.31 337 CYS A N 1
ATOM 2540 C CA . CYS A 1 337 ? 14.466 -7.981 -7.131 1.00 96.31 337 CYS A CA 1
ATOM 2541 C C . CYS A 1 337 ? 13.999 -8.287 -8.559 1.00 96.31 337 CYS A C 1
ATOM 2543 O O . CYS A 1 337 ? 14.000 -7.403 -9.415 1.00 96.31 337 CYS A O 1
ATOM 2545 N N . PHE A 1 338 ? 13.567 -9.518 -8.828 1.00 97.00 338 PHE A N 1
ATOM 2546 C CA . PHE A 1 338 ? 13.136 -9.926 -10.165 1.00 97.00 338 PHE A CA 1
ATOM 2547 C C . PHE A 1 338 ? 12.171 -11.114 -10.157 1.00 97.00 338 PHE A C 1
ATOM 2549 O O . PHE A 1 338 ? 12.147 -11.879 -9.198 1.00 97.00 338 PHE A O 1
ATOM 2556 N N . SER A 1 339 ? 11.421 -11.316 -11.245 1.00 97.12 339 SER A N 1
ATOM 2557 C CA . SER A 1 339 ? 10.749 -12.606 -11.503 1.00 97.12 339 SER A CA 1
ATOM 2558 C C . SER A 1 339 ? 11.588 -13.435 -12.470 1.00 97.12 339 SER A C 1
ATOM 2560 O O . SER A 1 339 ? 12.257 -12.873 -13.336 1.00 97.12 339 SER A O 1
ATOM 2562 N N . ALA A 1 340 ? 11.562 -14.760 -12.335 1.00 96.00 340 ALA A N 1
ATOM 2563 C CA . ALA A 1 340 ? 12.311 -15.676 -13.192 1.00 96.00 340 ALA A CA 1
ATOM 2564 C C . ALA A 1 340 ? 11.374 -16.445 -14.130 1.00 96.00 340 ALA A C 1
ATOM 2566 O O . ALA A 1 340 ? 10.379 -17.016 -13.690 1.00 96.00 340 ALA A O 1
ATOM 2567 N N . PHE A 1 341 ? 11.731 -16.507 -15.410 1.00 95.94 341 PHE A N 1
ATOM 2568 C CA . PHE A 1 341 ? 10.994 -17.226 -16.445 1.00 95.94 341 PHE A CA 1
ATOM 2569 C C . PHE A 1 341 ? 11.879 -18.270 -17.137 1.00 95.94 341 PHE A C 1
ATOM 2571 O O . PHE A 1 341 ? 13.101 -18.084 -17.211 1.00 95.94 341 PHE A O 1
ATOM 2578 N N . PRO A 1 342 ? 11.296 -19.355 -17.682 1.00 95.88 342 PRO A N 1
ATOM 2579 C CA . PRO A 1 342 ? 12.042 -20.348 -18.448 1.00 95.88 342 PRO A CA 1
ATOM 2580 C C . PRO A 1 342 ? 12.847 -19.727 -19.598 1.00 95.88 342 PRO A C 1
ATOM 2582 O O . PRO A 1 342 ? 12.385 -18.832 -20.305 1.00 95.88 342 PRO A O 1
ATOM 2585 N N . GLY A 1 343 ? 14.066 -20.220 -19.800 1.00 93.50 343 GLY A N 1
ATOM 2586 C CA . GLY A 1 343 ? 14.969 -19.755 -20.846 1.00 93.50 343 GLY A CA 1
ATOM 2587 C C . GLY A 1 343 ? 16.149 -20.702 -21.037 1.00 93.50 343 GLY A C 1
ATOM 2588 O O . GLY A 1 343 ? 16.433 -21.531 -20.177 1.00 93.50 343 GLY A O 1
ATOM 2589 N N . GLN A 1 344 ? 16.824 -20.580 -22.181 1.00 92.19 344 GLN A N 1
ATOM 2590 C CA . GLN A 1 344 ? 18.023 -21.345 -22.529 1.00 92.19 344 GLN A CA 1
ATOM 2591 C C . GLN A 1 344 ? 19.147 -20.385 -22.964 1.00 92.19 344 GLN A C 1
ATOM 2593 O O . GLN A 1 344 ? 18.849 -19.398 -23.652 1.00 92.19 344 GLN A O 1
ATOM 2598 N N . PRO A 1 345 ? 20.418 -20.628 -22.576 1.00 92.56 345 PRO A N 1
ATOM 2599 C CA . PRO A 1 345 ? 20.891 -21.708 -21.691 1.00 92.56 345 PRO A CA 1
ATOM 2600 C C . PRO A 1 345 ? 20.600 -21.469 -20.195 1.00 92.56 345 PRO A C 1
ATOM 2602 O O . PRO A 1 345 ? 20.869 -22.337 -19.373 1.00 92.56 345 PRO A O 1
ATOM 2605 N N . LEU A 1 346 ? 20.088 -20.287 -19.831 1.00 94.94 346 LEU A N 1
ATOM 2606 C CA . LEU A 1 346 ? 19.740 -19.910 -18.458 1.00 94.94 346 LEU A CA 1
ATOM 2607 C C . LEU A 1 346 ? 18.304 -19.359 -18.398 1.00 94.94 346 LEU A C 1
ATOM 2609 O O . LEU A 1 346 ? 17.845 -18.770 -19.388 1.00 94.94 346 LEU A O 1
ATOM 2613 N N . PRO A 1 347 ? 17.623 -19.459 -17.239 1.00 97.44 347 PRO A N 1
ATOM 2614 C CA . PRO A 1 347 ? 16.384 -18.729 -16.981 1.00 97.44 347 PRO A CA 1
ATOM 2615 C C . PRO A 1 347 ? 16.560 -17.219 -17.175 1.00 97.44 347 PRO A C 1
ATOM 2617 O O . PRO A 1 347 ? 17.664 -16.684 -17.028 1.00 97.44 347 PRO A O 1
ATOM 2620 N N . ARG A 1 348 ? 15.467 -16.521 -17.492 1.00 97.25 348 ARG A N 1
ATOM 2621 C CA . ARG A 1 348 ? 15.457 -15.085 -17.801 1.00 97.25 348 ARG A CA 1
ATOM 2622 C C . ARG A 1 348 ? 14.758 -14.296 -16.702 1.00 97.25 348 ARG A C 1
ATOM 2624 O O . ARG A 1 348 ? 13.650 -14.649 -16.312 1.00 97.25 348 ARG A O 1
ATOM 2631 N N . ALA A 1 349 ? 15.378 -13.219 -16.235 1.00 97.62 349 ALA A N 1
ATOM 2632 C CA . ALA A 1 349 ? 14.780 -12.313 -15.271 1.00 97.62 349 ALA A CA 1
ATOM 2633 C C . ALA A 1 349 ? 13.994 -11.199 -15.969 1.00 97.62 349 ALA A C 1
ATOM 2635 O O . ALA A 1 349 ? 14.528 -10.524 -16.854 1.00 97.62 349 ALA A O 1
ATOM 2636 N N . HIS A 1 350 ? 12.751 -10.989 -15.544 1.00 95.75 350 HIS A N 1
ATOM 2637 C CA . HIS A 1 350 ? 11.928 -9.854 -15.946 1.00 95.75 350 HIS A CA 1
ATOM 2638 C C . HIS A 1 350 ? 10.810 -9.593 -14.913 1.00 95.75 350 HIS A C 1
ATOM 2640 O O . HIS A 1 350 ? 10.241 -10.539 -14.377 1.00 95.75 350 HIS A O 1
ATOM 2646 N N . PRO A 1 351 ? 10.456 -8.335 -14.621 1.00 95.56 351 PRO A N 1
ATOM 2647 C CA . PRO A 1 351 ? 11.370 -7.197 -14.647 1.00 95.56 351 PRO A CA 1
ATOM 2648 C C . PRO A 1 351 ? 12.520 -7.399 -13.646 1.00 95.56 351 PRO A C 1
ATOM 2650 O O . PRO A 1 351 ? 12.473 -8.294 -12.804 1.00 95.56 351 PRO A O 1
ATOM 2653 N N . VAL A 1 352 ? 13.550 -6.562 -13.739 1.00 96.12 352 VAL A N 1
ATOM 2654 C CA . VAL A 1 352 ? 14.659 -6.461 -12.785 1.00 96.12 352 VAL A CA 1
ATOM 2655 C C . VAL A 1 352 ? 14.614 -5.073 -12.154 1.00 96.12 352 VAL A C 1
ATOM 2657 O O . VAL A 1 352 ? 14.681 -4.068 -12.856 1.00 96.12 352 VAL A O 1
ATOM 2660 N N . LEU A 1 353 ? 14.503 -5.024 -10.832 1.00 95.19 353 LEU A N 1
ATOM 2661 C CA . LEU A 1 353 ? 14.500 -3.806 -10.026 1.00 95.19 353 LEU A CA 1
ATOM 2662 C C . LEU A 1 353 ? 15.776 -3.762 -9.191 1.00 95.19 353 LEU A C 1
ATOM 2664 O O . LEU A 1 353 ? 16.118 -4.756 -8.553 1.00 95.19 353 LEU A O 1
ATOM 2668 N N . VAL A 1 354 ? 16.464 -2.623 -9.167 1.00 95.12 354 VAL A N 1
ATOM 2669 C CA . VAL A 1 354 ? 17.588 -2.404 -8.246 1.00 95.12 354 VAL A CA 1
ATOM 2670 C C . VAL A 1 354 ? 17.046 -2.001 -6.882 1.00 95.12 354 VAL A C 1
ATOM 2672 O O . VAL A 1 354 ? 16.242 -1.075 -6.774 1.00 95.12 354 VAL A O 1
ATOM 2675 N N . LEU A 1 355 ? 17.503 -2.705 -5.848 1.00 94.19 355 LEU A N 1
ATOM 2676 C CA . LEU A 1 355 ? 17.147 -2.431 -4.465 1.00 94.19 355 LEU A CA 1
ATOM 2677 C C . LEU A 1 355 ? 18.167 -1.481 -3.836 1.00 94.19 355 LEU A C 1
ATOM 2679 O O . LEU A 1 355 ? 19.375 -1.609 -4.048 1.00 94.19 355 LEU A O 1
ATOM 2683 N N . ARG A 1 356 ? 17.663 -0.531 -3.055 1.00 88.69 356 ARG A N 1
ATOM 2684 C CA . ARG A 1 356 ? 18.444 0.419 -2.266 1.00 88.69 356 ARG A CA 1
ATOM 2685 C C . ARG A 1 356 ? 18.728 -0.173 -0.879 1.00 88.69 356 ARG A C 1
ATOM 2687 O O . ARG A 1 356 ? 17.867 -0.889 -0.360 1.00 88.69 356 ARG A O 1
ATOM 2694 N N . PRO A 1 357 ? 19.932 0.076 -0.334 1.00 74.19 357 PRO A N 1
ATOM 2695 C CA . PRO A 1 357 ? 20.340 -0.438 0.970 1.00 74.19 357 PRO A CA 1
ATOM 2696 C C . PRO A 1 357 ? 19.461 0.075 2.111 1.00 74.19 357 PRO A C 1
ATOM 2698 O O . PRO A 1 357 ? 18.909 1.193 1.984 1.00 74.19 357 PRO A O 1
#

Foldseek 3Di:
DDDDAQDQDPVFKGFHAWPDDDLFWTWTWIARVVVRDIKIKIWGPDPLCVVQVVVQLVLQCLFDDQQAWHFDDWDDDPPTTITITHDFPFAFQCVLALVWFLADFLQLLLVQLLSLLRRLLSSVVSQFAAQQQDSRQWGAPLRSLRPGIHGHRTRCLVSLQVVCVVPPQQALLPDPRPSSLQRLLLFAPCCNRHVPPDGQLRVLSSSLQRSCCNHAVAGQQHGGNSSVVQNPDVVRDGRDQRPLLVPAVVRNPSSVLSSVLSSQSNHNDSVSHDGSVVSSVSSVPRPHDSARKFKWFFAFADPVRQWTWTQGPVRAIEIEGQSQEGPDGDDGGFIWMFGWADDPPGTYTHNITTTHD

Secondary structure (DSSP, 8-state):
----TT-EETTTEEEEEEEEE-SSEEEEEEEETTTTEEEEEEEESSGGGHHHHHHHHHHHTT---TTBPPEEEEEEETTEEEEEEEPPSS-BHIIIIITTBS---HHHHHHHHHHHHHHHHHHHHTT---S--SGGGEEEESGGG--EEEE--TTTHHHHHHHTTTSGGG-GGG---HHHHHHGGG--HHHHH-GGG--HHHHHHHHHHHHHHHHHSS-TT-SHHHHHHHHTSSSPPPPPPPHHHHT-TTTHHHHHHHHHHHHHHS-SSGGGSPPHHHHHHHHHTS-------EEEEEEEE-TTSSEEEEEETT--EEEEEGGGEESSPP-TT-EEEEEEE--SSS-EEEEEEEBP-